Protein AF-0000000079812351 (afdb_homodimer)

Nearest PDB structures (foldseek):
  3btj-assembly1_A  TM=6.884E-01  e=7.813E-05  Staphylococcus aureus subsp. aureus Mu50
  4w97-assembly1_A  TM=6.833E-01  e=1.128E-04  Mycobacterium tuberculosis H37Rv
  5hbu-assembly1_D  TM=7.700E-01  e=8.917E-04  Escherichia coli K-12
  4gcl-assembly1_A  TM=7.536E-01  e=1.412E-03  Escherichia coli UTI89
  4gfk-assembly1_A  TM=7.129E-01  e=2.027E-02  Vibrio cholerae O1 biovar El Tor str. N16961

Structure (mmCIF, N/CA/C/O backbone):
data_AF-0000000079812351-model_v1
#
loop_
_entity.id
_entity.type
_entity.pdbx_description
1 polymer 'HTH-type transcriptional repressor ComR'
#
loop_
_atom_site.group_PDB
_atom_site.id
_atom_site.type_symbol
_atom_site.label_atom_id
_atom_site.label_alt_id
_atom_site.label_comp_id
_atom_site.label_asym_id
_atom_site.label_entity_id
_atom_site.label_seq_id
_atom_site.pdbx_PDB_ins_code
_atom_site.Cartn_x
_atom_site.Cartn_y
_atom_site.Cartn_z
_atom_site.occupancy
_atom_site.B_iso_or_equiv
_atom_site.auth_seq_id
_atom_site.auth_comp_id
_atom_site.auth_asym_id
_atom_site.auth_atom_id
_atom_site.pdbx_PDB_model_num
ATOM 1 N N . MET A 1 1 ? -35.906 30.641 17.516 1 42.19 1 MET A N 1
ATOM 2 C CA . MET A 1 1 ? -34.562 30.5 16.953 1 42.19 1 MET A CA 1
ATOM 3 C C . MET A 1 1 ? -34.531 29.359 15.945 1 42.19 1 MET A C 1
ATOM 5 O O . MET A 1 1 ? -35.094 28.281 16.188 1 42.19 1 MET A O 1
ATOM 9 N N . ALA A 1 2 ? -34.5 29.594 14.688 1 47.59 2 ALA A N 1
ATOM 10 C CA . ALA A 1 2 ? -34.531 28.547 13.664 1 47.59 2 ALA A CA 1
ATOM 11 C C . ALA A 1 2 ? -33.625 27.375 14.05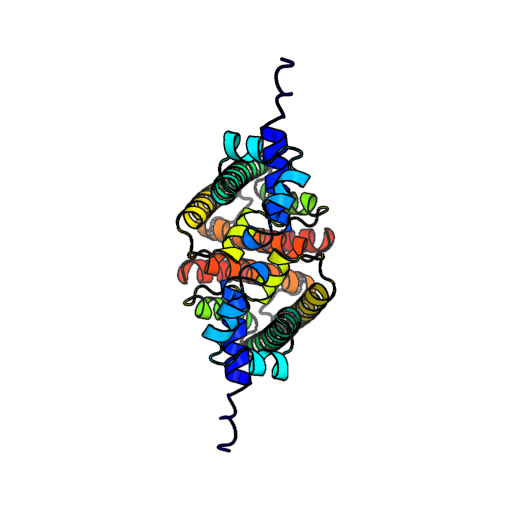5 1 47.59 2 ALA A C 1
ATOM 13 O O . ALA A 1 2 ? -32.5 27.562 14.508 1 47.59 2 ALA A O 1
ATOM 14 N N . ARG A 1 3 ? -34.031 26.266 14.453 1 48.47 3 ARG A N 1
ATOM 15 C CA . ARG A 1 3 ? -33.312 25.094 14.914 1 48.47 3 ARG A CA 1
ATOM 16 C C . ARG A 1 3 ? -32.188 24.75 13.961 1 48.47 3 ARG A C 1
ATOM 18 O O . ARG A 1 3 ? -32.375 24.641 12.75 1 48.47 3 ARG A O 1
ATOM 25 N N . PRO A 1 4 ? -30.891 25.203 14.188 1 53.88 4 PRO A N 1
ATOM 26 C CA . PRO A 1 4 ? -29.719 25.016 13.336 1 53.88 4 PRO A CA 1
ATOM 27 C C . PRO A 1 4 ? -29.781 23.734 12.516 1 53.88 4 PRO A C 1
ATOM 29 O O . PRO A 1 4 ? -30.375 22.75 12.953 1 53.88 4 PRO A O 1
ATOM 32 N N . LYS A 1 5 ? -30 23.844 11.219 1 54.84 5 LYS A N 1
ATOM 33 C CA . LYS A 1 5 ? -30.125 22.859 10.148 1 54.84 5 LYS A CA 1
ATOM 34 C C . LYS A 1 5 ? -29.234 21.656 10.406 1 54.84 5 LYS A C 1
ATOM 36 O O . LYS A 1 5 ? -28.031 21.781 10.547 1 54.84 5 LYS A O 1
ATOM 41 N N . ALA A 1 6 ? -29.75 20.484 10.922 1 75.06 6 ALA A N 1
ATOM 42 C CA . ALA A 1 6 ? -29.234 19.156 11.234 1 75.06 6 ALA A CA 1
ATOM 43 C C . ALA A 1 6 ? -28.547 18.531 10.023 1 75.06 6 ALA A C 1
ATOM 45 O O . ALA A 1 6 ? -29.125 18.453 8.945 1 75.06 6 ALA A O 1
ATOM 46 N N . PHE A 1 7 ? -27.203 18.781 9.828 1 91.12 7 PHE A N 1
ATOM 47 C CA . PHE A 1 7 ? -26.531 18.125 8.711 1 91.12 7 PHE A CA 1
ATOM 48 C C . PHE A 1 7 ? -26.656 16.609 8.836 1 91.12 7 PHE A C 1
ATOM 50 O O . PHE A 1 7 ? -27.047 16.094 9.883 1 91.12 7 PHE A O 1
ATOM 57 N N . ASP A 1 8 ? -26.516 15.984 7.715 1 95.69 8 ASP A N 1
ATOM 58 C CA . ASP A 1 8 ? -26.5 14.523 7.676 1 95.69 8 ASP A CA 1
ATOM 59 C C . ASP A 1 8 ? -25.172 13.977 8.18 1 95.69 8 ASP A C 1
ATOM 61 O O . ASP A 1 8 ? -24.156 14.055 7.48 1 95.69 8 ASP A O 1
ATOM 65 N N . ARG A 1 9 ? -25.203 13.422 9.328 1 96.44 9 ARG A N 1
ATOM 66 C CA . ARG A 1 9 ? -23.984 12.969 9.984 1 96.44 9 ARG A CA 1
ATOM 67 C C . ARG A 1 9 ? -23.25 11.945 9.125 1 96.44 9 ARG A C 1
ATOM 69 O O . ARG A 1 9 ? -22.016 11.977 9.031 1 96.44 9 ARG A O 1
ATOM 76 N N . ASP A 1 10 ? -24.016 11.047 8.523 1 96.44 10 ASP A N 1
ATOM 77 C CA . ASP A 1 10 ? -23.406 10 7.703 1 96.44 10 ASP A CA 1
ATOM 78 C C . ASP A 1 10 ? -22.766 10.594 6.453 1 96.44 10 ASP A C 1
ATOM 80 O O . ASP A 1 10 ? -21.672 10.172 6.055 1 96.44 10 ASP A O 1
ATOM 84 N N . ALA A 1 11 ? -23.375 11.516 5.852 1 97.19 11 ALA A N 1
ATOM 85 C CA . ALA A 1 11 ? -22.812 12.18 4.68 1 97.19 11 ALA A CA 1
ATOM 86 C C . ALA A 1 11 ? -21.531 12.938 5.047 1 97.19 11 ALA A C 1
ATOM 88 O O . ALA A 1 11 ? -20.562 12.938 4.285 1 97.19 11 ALA A O 1
ATOM 89 N N . ALA A 1 12 ? -21.594 13.57 6.188 1 97.88 12 ALA A N 1
ATOM 90 C CA . ALA A 1 12 ? -20.422 14.297 6.664 1 97.88 12 ALA A CA 1
ATOM 91 C C . ALA A 1 12 ? -19.266 13.344 6.93 1 97.88 12 ALA A C 1
ATOM 93 O O . ALA A 1 12 ? -18.125 13.625 6.543 1 97.88 12 ALA A O 1
ATOM 94 N N . LEU A 1 13 ? -19.562 12.234 7.562 1 98.19 13 LEU A N 1
ATOM 95 C CA . LEU A 1 13 ? -18.516 11.25 7.84 1 98.19 13 LEU A CA 1
ATOM 96 C C . LEU A 1 13 ? -17.938 10.688 6.543 1 98.19 13 LEU A C 1
ATOM 98 O O . LEU A 1 13 ? -16.734 10.484 6.434 1 98.19 13 LEU A O 1
ATOM 102 N N . ALA A 1 14 ? -18.844 10.477 5.562 1 97.12 14 ALA A N 1
ATOM 103 C CA . ALA A 1 14 ? -18.391 9.977 4.266 1 97.12 14 ALA A CA 1
ATOM 104 C C . ALA A 1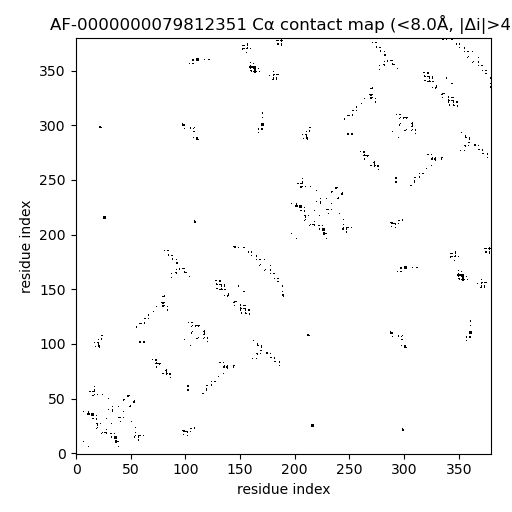 14 ? -17.469 10.977 3.58 1 97.12 14 ALA A C 1
ATOM 106 O O . ALA A 1 14 ? -16.453 10.594 2.986 1 97.12 14 ALA A O 1
ATOM 107 N N . ALA A 1 15 ? -17.75 12.18 3.709 1 97.62 15 ALA A N 1
ATOM 108 C CA . ALA A 1 15 ? -16.922 13.227 3.121 1 97.62 15 ALA A CA 1
ATOM 109 C C . ALA A 1 15 ? -15.562 13.305 3.812 1 97.62 15 ALA A C 1
ATOM 111 O O . ALA A 1 15 ? -14.531 13.453 3.152 1 97.62 15 ALA A O 1
ATOM 112 N N . ALA A 1 16 ? -15.609 13.203 5.129 1 98.44 16 ALA A N 1
ATOM 113 C CA . ALA A 1 16 ? -14.359 13.18 5.875 1 98.44 16 ALA A CA 1
ATOM 114 C C . ALA A 1 16 ? -13.508 11.977 5.477 1 98.44 16 ALA A C 1
ATOM 116 O O . ALA A 1 16 ? -12.289 12.102 5.289 1 98.44 16 ALA A O 1
ATOM 117 N N . THR A 1 17 ? -14.164 10.852 5.355 1 97.56 17 THR A N 1
ATOM 118 C CA . THR A 1 17 ? -13.477 9.617 4.984 1 97.56 17 THR A CA 1
ATOM 119 C C . THR A 1 17 ? -12.789 9.766 3.629 1 97.56 17 THR A C 1
ATOM 121 O O . THR A 1 17 ? -11.617 9.398 3.477 1 97.56 17 THR A O 1
ATOM 124 N N . LYS A 1 18 ? -13.469 10.336 2.701 1 95.81 18 LYS A N 1
ATOM 125 C CA . LYS A 1 18 ? -12.898 10.562 1.377 1 95.81 18 LYS A CA 1
ATOM 126 C C . LYS A 1 18 ? -11.711 11.523 1.445 1 95.81 18 LYS A C 1
ATOM 128 O O . LYS A 1 18 ? -10.711 11.32 0.757 1 95.81 18 LYS A O 1
ATOM 133 N N . THR A 1 19 ? -11.805 12.516 2.264 1 97.12 19 THR A N 1
ATOM 134 C CA . THR A 1 19 ? -10.734 13.484 2.428 1 97.12 19 THR A CA 1
ATOM 135 C C . THR A 1 19 ? -9.492 12.828 3.02 1 97.12 19 THR A C 1
ATOM 137 O O . THR A 1 19 ? -8.383 12.984 2.498 1 97.12 19 THR A O 1
ATOM 140 N N . PHE A 1 20 ? -9.68 12 4.066 1 97.81 20 PHE A N 1
ATOM 141 C CA . PHE A 1 20 ? -8.57 11.266 4.664 1 97.81 20 PHE A CA 1
ATOM 142 C C . PHE A 1 20 ? -7.988 10.266 3.678 1 97.81 20 PHE A C 1
ATOM 144 O O . PHE A 1 20 ? -6.773 10.062 3.639 1 97.81 20 PHE A O 1
ATOM 151 N N . ALA A 1 21 ? -8.852 9.672 2.887 1 96.06 21 ALA A N 1
ATOM 152 C CA . ALA A 1 21 ? -8.398 8.68 1.918 1 96.06 21 ALA A CA 1
ATOM 153 C C . ALA A 1 21 ? -7.578 9.328 0.809 1 96.06 21 ALA A C 1
ATOM 155 O O . ALA A 1 21 ? -6.676 8.703 0.248 1 96.06 21 ALA A O 1
ATOM 156 N N . THR A 1 22 ? -7.844 10.57 0.556 1 95 22 THR A N 1
ATOM 157 C CA . THR A 1 22 ? -7.176 11.281 -0.529 1 95 22 THR A CA 1
ATOM 158 C C . THR A 1 22 ? -5.848 11.867 -0.059 1 95 22 THR A C 1
ATOM 160 O O . THR A 1 22 ? -4.832 11.75 -0.752 1 95 22 THR A O 1
ATOM 163 N N . TYR A 1 23 ? -5.836 12.367 1.232 1 96.5 23 TYR A N 1
ATOM 164 C CA . TYR A 1 23 ? -4.699 13.211 1.603 1 96.5 23 TYR A CA 1
ATOM 165 C C . TYR A 1 23 ? -3.947 12.617 2.787 1 96.5 23 TYR A C 1
ATOM 167 O O . TYR A 1 23 ? -2.846 13.062 3.117 1 96.5 23 TYR A O 1
ATOM 175 N N . GLY A 1 24 ? -4.531 11.594 3.398 1 97.38 24 GLY A N 1
ATOM 176 C CA . GLY A 1 24 ? -3.957 11.078 4.633 1 97.38 24 GLY A CA 1
ATOM 177 C C . GLY A 1 24 ? -4.293 11.922 5.844 1 97.38 24 GLY A C 1
ATOM 178 O O . GLY A 1 24 ? -4.945 12.961 5.723 1 97.38 24 GLY A O 1
ATOM 179 N N . TYR A 1 25 ? -3.918 11.438 7.012 1 98.44 25 TYR A N 1
ATOM 180 C CA . TYR A 1 25 ? -4.164 12.141 8.266 1 98.44 25 TYR A CA 1
ATOM 181 C C . TYR A 1 25 ? -3.385 13.445 8.328 1 98.44 25 TYR A C 1
ATOM 183 O O . TYR A 1 25 ? -3.959 14.508 8.57 1 98.44 25 TYR A O 1
ATOM 191 N N . GLU A 1 26 ? -2.109 13.336 8.062 1 97.44 26 GLU A N 1
ATOM 192 C CA . GLU A 1 26 ? -1.241 14.5 8.195 1 97.44 26 GLU A CA 1
ATOM 193 C C . GLU A 1 26 ? -1.511 15.523 7.094 1 97.44 26 GLU A C 1
ATOM 195 O O . GLU A 1 26 ? -1.378 16.734 7.309 1 97.44 26 GLU A O 1
ATOM 200 N N . GLY A 1 27 ? -1.993 15.062 5.926 1 97.31 27 GLY A N 1
ATOM 201 C CA . GLY A 1 27 ? -2.27 15.945 4.805 1 97.31 27 GLY A CA 1
ATOM 202 C C . GLY A 1 27 ? -3.639 16.594 4.879 1 97.31 27 GLY A C 1
ATOM 203 O O . GLY A 1 27 ? -3.996 17.406 4.023 1 97.31 27 GLY A O 1
ATOM 204 N N . THR A 1 28 ? -4.348 16.266 5.883 1 98.31 28 THR A N 1
ATOM 205 C CA . THR A 1 28 ? -5.695 16.797 6.062 1 98.31 28 THR A CA 1
ATOM 206 C C . THR A 1 28 ? -5.73 17.812 7.195 1 98.31 28 THR A C 1
ATOM 208 O O . THR A 1 28 ? -5.34 17.5 8.328 1 98.31 28 THR A O 1
ATOM 211 N N . SER A 1 29 ? -6.168 19 6.883 1 97.69 29 SER A N 1
ATOM 212 C CA . SER A 1 29 ? -6.352 20.016 7.91 1 97.69 29 SER A CA 1
ATOM 213 C C . SER A 1 29 ? -7.809 20.094 8.359 1 97.69 29 SER A C 1
ATOM 215 O O . SER A 1 29 ? -8.703 19.625 7.656 1 97.69 29 SER A O 1
ATOM 217 N N . THR A 1 30 ? -7.961 20.703 9.453 1 97.5 30 THR A N 1
ATOM 218 C CA . THR A 1 30 ? -9.32 20.938 9.93 1 97.5 30 THR A CA 1
ATOM 219 C C . THR A 1 30 ? -10.086 21.828 8.953 1 97.5 30 THR A C 1
ATOM 221 O O . THR A 1 30 ? -11.281 21.625 8.727 1 97.5 30 THR A O 1
ATOM 224 N N . ALA A 1 31 ? -9.406 22.797 8.398 1 97.62 31 ALA A N 1
ATOM 225 C CA . ALA A 1 31 ? -10.039 23.688 7.414 1 97.62 31 ALA A CA 1
ATOM 226 C C . ALA A 1 31 ? -10.531 22.891 6.203 1 97.62 31 ALA A C 1
ATOM 228 O O . ALA A 1 31 ? -11.641 23.109 5.715 1 97.62 31 ALA A O 1
ATOM 229 N N . LEU A 1 32 ? -9.75 21.969 5.73 1 97.81 32 LEU A N 1
ATOM 230 C CA . LEU A 1 32 ? -10.117 21.125 4.598 1 97.81 32 LEU A CA 1
ATOM 231 C C . LEU A 1 32 ? -11.297 20.234 4.953 1 97.81 32 LEU A C 1
ATOM 233 O O . LEU A 1 32 ? -12.188 20.016 4.125 1 97.81 32 LEU A O 1
ATOM 237 N N . LEU A 1 33 ? -11.305 19.703 6.168 1 98.31 33 LEU A N 1
ATOM 238 C CA . LEU A 1 33 ? -12.398 18.859 6.621 1 98.31 33 LEU A CA 1
ATOM 239 C C . LEU A 1 33 ? -13.711 19.625 6.668 1 98.31 33 LEU A C 1
ATOM 241 O O . LEU A 1 33 ? -14.734 19.156 6.16 1 98.31 33 LEU A O 1
ATOM 245 N N . VAL A 1 34 ? -13.625 20.781 7.246 1 97.62 34 VAL A N 1
ATOM 246 C CA . VAL A 1 34 ? -14.82 21.625 7.359 1 97.62 34 VAL A CA 1
ATOM 247 C C . VAL A 1 34 ? -15.383 21.906 5.973 1 97.62 34 VAL A C 1
ATOM 249 O O . VAL A 1 34 ? -16.594 21.781 5.75 1 97.62 34 VAL A O 1
ATOM 252 N N . LYS A 1 35 ? -14.586 22.219 5.039 1 98.06 35 LYS A N 1
ATOM 253 C CA . LYS A 1 35 ? -14.984 22.516 3.668 1 98.06 35 LYS A CA 1
ATOM 254 C C . LYS A 1 35 ? -15.586 21.297 2.994 1 98.06 35 LYS A C 1
ATOM 256 O O . LYS A 1 35 ? -16.656 21.359 2.391 1 98.06 35 LYS A O 1
ATOM 261 N N . SER A 1 36 ? -14.977 20.156 3.143 1 97.25 36 SER A N 1
ATOM 262 C CA . SER A 1 36 ? -15.398 18.938 2.457 1 97.25 36 SER A CA 1
ATOM 263 C C . SER A 1 36 ? -16.688 18.391 3.066 1 97.25 36 SER A C 1
ATOM 265 O O . SER A 1 36 ? -17.531 17.844 2.354 1 97.25 36 SER A O 1
ATOM 267 N N . MET A 1 37 ? -16.766 18.531 4.32 1 97.69 37 MET A N 1
ATOM 268 C CA . MET A 1 37 ? -17.906 17.984 5.039 1 97.69 37 MET A CA 1
ATOM 269 C C . MET A 1 37 ? -19.125 18.891 4.91 1 97.69 37 MET A C 1
ATOM 271 O O . MET A 1 37 ? -20.266 18.453 5.129 1 97.69 37 MET A O 1
ATOM 275 N N . GLY A 1 38 ? -18.828 20.125 4.734 1 97.31 38 GLY A N 1
ATOM 276 C CA . GLY A 1 38 ? -19.922 21.094 4.582 1 97.31 38 GLY A CA 1
ATOM 277 C C . GLY A 1 38 ? -20.562 21.484 5.898 1 97.31 38 GLY A C 1
ATOM 278 O O . GLY A 1 38 ? -21.766 21.719 5.957 1 97.31 38 GLY A O 1
ATOM 279 N N . ILE A 1 39 ? -19.75 21.484 6.926 1 96.25 39 ILE A N 1
ATOM 280 C CA . ILE A 1 39 ? -20.25 21.859 8.242 1 96.25 39 ILE A CA 1
ATOM 281 C C . ILE A 1 39 ? -19.312 22.875 8.883 1 96.25 39 ILE A C 1
ATOM 283 O O . ILE A 1 39 ? -18.172 23.016 8.461 1 96.25 39 ILE A O 1
ATOM 287 N N . GLY A 1 40 ? -19.812 23.531 9.891 1 94.94 40 GLY A N 1
ATOM 288 C CA . GLY A 1 40 ? -18.969 24.484 10.594 1 94.94 40 GLY A CA 1
ATOM 289 C C . GLY A 1 40 ? -18.016 23.828 11.578 1 94.94 40 GLY A C 1
ATOM 290 O O . GLY A 1 40 ? -18.203 22.672 11.945 1 94.94 40 GLY A O 1
ATOM 291 N N . ARG A 1 41 ? -17.047 24.531 11.961 1 95.5 41 ARG A N 1
ATOM 292 C CA . ARG A 1 41 ? -16.016 24.062 12.891 1 95.5 41 ARG A CA 1
ATOM 293 C C . ARG A 1 41 ? -16.641 23.625 14.211 1 95.5 41 ARG A C 1
ATOM 295 O O . ARG A 1 41 ? -16.266 22.594 14.773 1 95.5 41 ARG A O 1
ATOM 302 N N . GLN A 1 42 ? -17.547 24.391 14.703 1 95 42 GLN A N 1
ATOM 303 C CA . GLN A 1 42 ? -18.188 24.062 15.977 1 95 42 GLN A CA 1
ATOM 304 C C . GLN A 1 42 ? -18.984 22.766 15.875 1 95 42 GLN A C 1
ATOM 306 O O . GLN A 1 42 ? -18.938 21.938 16.781 1 95 42 GLN A O 1
ATOM 311 N N . SER A 1 43 ? -19.672 22.609 14.844 1 95.69 43 SER A N 1
ATOM 312 C CA . SER A 1 43 ? -20.422 21.375 14.609 1 95.69 43 SER A CA 1
ATOM 313 C C . SER A 1 43 ? -19.516 20.172 14.523 1 95.69 43 SER A C 1
ATOM 315 O O . SER A 1 43 ? -19.844 19.094 15.023 1 95.69 43 SER A O 1
ATOM 317 N N . LEU A 1 44 ? -18.359 20.328 13.844 1 97.12 44 LEU A N 1
ATOM 318 C CA . LEU A 1 44 ? -17.375 19.266 13.75 1 97.12 44 LEU A CA 1
ATOM 319 C C . LEU A 1 44 ? -16.922 18.828 15.141 1 97.12 44 LEU A C 1
ATOM 321 O O . LEU A 1 44 ? -16.953 17.625 15.453 1 97.12 44 LEU A O 1
ATOM 325 N N . TYR A 1 45 ? -16.609 19.766 15.961 1 96.5 45 TYR A N 1
ATOM 326 C CA . TYR A 1 45 ? -16.109 19.469 17.297 1 96.5 45 TYR A CA 1
ATOM 327 C C . TYR A 1 45 ? -17.188 18.844 18.172 1 96.5 45 TYR A C 1
ATOM 329 O O . TYR A 1 45 ? -16.938 17.875 18.875 1 96.5 45 TYR A O 1
ATOM 337 N N . ASP A 1 46 ? -18.359 19.359 18.031 1 96.44 46 ASP A N 1
ATOM 338 C CA . ASP A 1 46 ? -19.469 18.891 18.859 1 96.44 46 ASP A CA 1
ATOM 339 C C . ASP A 1 46 ? -19.859 17.469 18.5 1 96.44 46 ASP A C 1
ATOM 341 O O . ASP A 1 46 ? -20.234 16.672 19.359 1 96.44 46 ASP A O 1
ATOM 345 N N . THR A 1 47 ? -19.75 17.203 17.281 1 97.06 47 THR A N 1
ATOM 346 C CA . THR A 1 47 ? -20.297 15.953 16.781 1 97.06 47 THR A CA 1
ATOM 347 C C . THR A 1 47 ? -19.219 14.875 16.719 1 97.06 47 THR A C 1
ATOM 349 O O . THR A 1 47 ? -19.469 13.711 17.047 1 97.06 47 THR A O 1
ATOM 352 N N . PHE A 1 48 ? -17.984 15.234 16.312 1 98 48 PHE A N 1
ATOM 353 C CA . PHE A 1 48 ? -16.984 14.219 16 1 98 48 PHE A CA 1
ATOM 354 C C . PHE A 1 48 ? -15.758 14.375 16.906 1 98 48 PHE A C 1
ATOM 356 O O . PHE A 1 48 ? -14.906 13.484 16.969 1 98 48 PHE A O 1
ATOM 363 N N . GLY A 1 49 ? -15.68 15.453 17.594 1 97.62 49 GLY A N 1
ATOM 364 C CA . GLY A 1 49 ? -14.477 15.742 18.359 1 97.62 49 GLY A CA 1
ATOM 365 C C . GLY A 1 49 ? -13.383 16.375 17.516 1 97.62 49 GLY A C 1
ATOM 366 O O . GLY A 1 49 ? -13.672 17.156 16.594 1 97.62 49 GLY A O 1
ATOM 367 N N . ASP A 1 50 ? -12.141 16.125 17.859 1 97.56 50 ASP A N 1
ATOM 368 C CA . ASP A 1 50 ? -11.023 16.719 17.125 1 97.56 50 ASP A CA 1
ATOM 369 C C . ASP A 1 50 ? -10.664 15.867 15.906 1 97.56 50 ASP A C 1
ATOM 371 O O . ASP A 1 50 ? -11.328 14.875 15.617 1 97.56 50 ASP A O 1
ATOM 375 N N . LYS A 1 51 ? -9.742 16.281 15.203 1 98 51 LYS A N 1
ATOM 376 C CA . LYS A 1 51 ? -9.312 15.617 13.977 1 98 51 LYS A CA 1
ATOM 377 C C . LYS A 1 51 ? -8.977 14.156 14.234 1 98 51 LYS A C 1
ATOM 379 O O . LYS A 1 51 ? -9.352 13.273 13.461 1 98 51 LYS A O 1
ATOM 384 N N . ARG A 1 52 ? -8.266 13.898 15.312 1 98.06 52 ARG A N 1
ATOM 385 C CA . ARG A 1 52 ? -7.867 12.539 15.648 1 98.06 52 ARG A CA 1
ATOM 386 C C . ARG A 1 52 ? -9.086 11.656 15.906 1 98.06 52 ARG A C 1
ATOM 388 O O . ARG A 1 52 ? -9.172 10.539 15.383 1 98.06 52 ARG A O 1
ATOM 395 N N . ALA A 1 53 ? -9.945 12.117 16.672 1 98.44 53 ALA A N 1
ATOM 396 C CA . ALA A 1 53 ? -11.164 11.367 16.953 1 98.44 53 ALA A CA 1
ATOM 397 C C . ALA A 1 53 ? -11.953 11.094 15.68 1 98.44 53 ALA A C 1
ATOM 399 O O . ALA A 1 53 ? -12.445 9.984 15.477 1 98.44 53 ALA A O 1
ATOM 400 N N . LEU A 1 54 ? -12.117 12.133 14.859 1 98.69 54 LEU A N 1
ATOM 401 C CA . LEU A 1 54 ? -12.805 11.984 13.586 1 98.69 54 LEU A CA 1
ATOM 402 C C . LEU A 1 54 ? -12.102 10.969 12.695 1 98.69 54 LEU A C 1
ATOM 404 O O . LEU A 1 54 ? -12.75 10.148 12.047 1 98.69 54 LEU A O 1
ATOM 408 N N . TYR A 1 55 ? -10.812 10.977 12.656 1 98.81 55 TYR A N 1
ATOM 409 C CA . TYR A 1 55 ? -10.055 10.031 11.844 1 98.81 55 TYR A CA 1
ATOM 410 C C . TYR A 1 55 ? -10.297 8.602 12.289 1 98.81 55 TYR A C 1
ATOM 412 O O . TYR A 1 55 ? -10.547 7.719 11.461 1 98.81 55 TYR A O 1
ATOM 420 N N . LEU A 1 56 ? -10.195 8.391 13.57 1 98.81 56 LEU A N 1
ATOM 421 C CA . LEU A 1 56 ? -10.398 7.051 14.102 1 98.81 56 LEU A CA 1
ATOM 422 C C . LEU A 1 56 ? -11.797 6.547 13.781 1 98.81 56 LEU A C 1
ATOM 424 O O . LEU A 1 56 ? -11.977 5.387 13.398 1 98.81 56 LEU A O 1
ATOM 428 N N . GLU A 1 57 ? -12.727 7.391 13.898 1 98.69 57 GLU A N 1
ATOM 429 C CA . GLU A 1 57 ? -14.094 7 13.562 1 98.69 57 GLU A CA 1
ATOM 430 C C . GLU A 1 57 ? -14.234 6.699 12.078 1 98.69 57 GLU A C 1
ATOM 432 O O . GLU A 1 57 ? -14.859 5.703 11.695 1 98.69 57 GLU A O 1
ATOM 437 N N . ALA A 1 58 ? -13.711 7.559 11.234 1 98.69 58 ALA A N 1
ATOM 438 C CA . ALA A 1 58 ? -13.742 7.359 9.789 1 98.69 58 ALA A CA 1
ATOM 439 C C . ALA A 1 58 ? -13.078 6.043 9.398 1 98.69 58 ALA A C 1
ATOM 441 O O . ALA A 1 58 ? -13.617 5.281 8.594 1 98.69 58 ALA A O 1
ATOM 442 N N . LEU A 1 59 ? -11.961 5.762 10 1 98.69 59 LEU A N 1
ATOM 443 C CA . LEU A 1 59 ? -11.211 4.543 9.703 1 98.69 59 LEU A CA 1
ATOM 444 C C . LEU A 1 59 ? -11.992 3.309 10.141 1 98.69 59 LEU A C 1
ATOM 446 O O . LEU A 1 59 ? -12.109 2.344 9.383 1 98.69 59 LEU A O 1
ATOM 450 N N . GLN A 1 60 ? -12.492 3.369 11.328 1 98.44 60 GLN A N 1
ATOM 451 C CA . GLN A 1 60 ? -13.273 2.244 11.836 1 98.44 60 GLN A CA 1
ATOM 452 C C . GLN A 1 60 ? -14.484 1.976 10.953 1 98.44 60 GLN A C 1
ATOM 454 O O . GLN A 1 60 ? -14.766 0.826 10.602 1 98.44 60 GLN A O 1
ATOM 459 N N . HIS A 1 61 ? -15.148 3.018 10.656 1 97.75 61 HIS A N 1
ATOM 460 C CA . HIS A 1 61 ? -16.328 2.893 9.812 1 97.75 61 HIS A CA 1
ATOM 461 C C . HIS A 1 61 ? -15.969 2.387 8.422 1 97.75 61 HIS A C 1
ATOM 463 O O . HIS A 1 61 ? -16.641 1.512 7.875 1 97.75 61 HIS A O 1
ATOM 469 N N . TYR A 1 62 ? -14.969 2.928 7.855 1 96.69 62 TYR A N 1
ATOM 470 C CA . TYR A 1 62 ? -14.5 2.512 6.539 1 96.69 62 TYR A CA 1
ATOM 471 C C . TYR A 1 62 ? -14.18 1.021 6.52 1 96.69 62 TYR A C 1
ATOM 473 O O . TYR A 1 62 ? -14.633 0.296 5.629 1 96.69 62 TYR A O 1
ATOM 481 N N . CYS A 1 63 ? -13.414 0.57 7.473 1 97.12 63 CYS A N 1
ATOM 482 C CA . CYS A 1 63 ? -12.992 -0.824 7.531 1 97.12 63 CYS A CA 1
ATOM 483 C C . CYS A 1 63 ? -14.18 -1.75 7.73 1 97.12 63 CYS A C 1
ATOM 485 O O . CYS A 1 63 ? -14.281 -2.789 7.078 1 97.12 63 CYS A O 1
ATOM 487 N N . PHE A 1 64 ? -15.062 -1.336 8.578 1 96.19 64 PHE A N 1
ATOM 488 C CA . PHE A 1 64 ? -16.25 -2.137 8.828 1 96.19 64 PHE A CA 1
ATOM 489 C C . PHE A 1 64 ? -17.094 -2.279 7.566 1 96.19 64 PHE A C 1
ATOM 491 O O . PHE A 1 64 ? -17.469 -3.389 7.191 1 96.19 64 PHE A O 1
ATOM 498 N N . GLU A 1 65 ? -17.312 -1.197 6.895 1 94.88 65 GLU A N 1
ATOM 499 C CA . GLU A 1 65 ? -18.125 -1.215 5.68 1 94.88 65 GLU A CA 1
ATOM 500 C C . GLU A 1 65 ? -17.438 -1.991 4.562 1 94.88 65 GLU A C 1
ATOM 502 O O . GLU A 1 65 ? -18.078 -2.727 3.818 1 94.88 65 GLU A O 1
ATOM 507 N N . SER A 1 66 ? -16.172 -1.826 4.449 1 93.75 66 SER A N 1
ATOM 508 C CA . SER A 1 66 ? -15.414 -2.504 3.408 1 93.75 66 SER A CA 1
ATOM 509 C C . SER A 1 66 ? -15.445 -4.016 3.592 1 93.75 66 SER A C 1
ATOM 511 O O . SER A 1 66 ? -15.688 -4.758 2.635 1 93.75 66 SER A O 1
ATOM 513 N N . VAL A 1 67 ? -15.242 -4.453 4.836 1 95.56 67 VAL A N 1
ATOM 514 C CA . VAL A 1 67 ? -15.281 -5.879 5.133 1 95.56 67 VAL A CA 1
ATOM 515 C C . VAL A 1 67 ? -16.672 -6.43 4.824 1 95.56 67 VAL A C 1
ATOM 517 O O . VAL A 1 67 ? -16.797 -7.496 4.219 1 95.56 67 VAL A O 1
ATOM 520 N N . GLY A 1 68 ? -17.672 -5.688 5.207 1 95.38 68 GLY A N 1
ATOM 521 C CA . GLY A 1 68 ? -19.031 -6.105 4.922 1 95.38 68 GLY A CA 1
ATOM 522 C C . GLY A 1 68 ? -19.328 -6.23 3.436 1 95.38 68 GLY A C 1
ATOM 523 O O . GLY A 1 68 ? -19.953 -7.191 3 1 95.38 68 GLY A O 1
ATOM 524 N N . GLN A 1 69 ? -18.875 -5.297 2.658 1 93.25 69 GLN A N 1
ATOM 525 C CA . GLN A 1 69 ? -19.078 -5.305 1.215 1 93.25 69 GLN A CA 1
ATOM 526 C C . GLN A 1 69 ? -18.359 -6.484 0.561 1 93.25 69 GLN A C 1
ATOM 528 O O . GLN A 1 69 ? -18.922 -7.145 -0.32 1 93.25 69 GLN A O 1
ATOM 533 N N . ILE A 1 70 ? -17.156 -6.746 0.957 1 94.62 70 ILE A N 1
ATOM 534 C CA . ILE A 1 70 ? -16.391 -7.859 0.417 1 94.62 70 ILE A CA 1
ATOM 535 C C . ILE A 1 70 ? -17.062 -9.18 0.778 1 94.62 70 ILE A C 1
ATOM 537 O O . ILE A 1 70 ? -17.188 -10.07 -0.068 1 94.62 70 ILE A O 1
ATOM 541 N N . ALA A 1 71 ? -17.516 -9.25 2.035 1 95.56 71 ALA A N 1
ATOM 542 C CA . ALA A 1 71 ? -18.234 -10.445 2.469 1 95.56 71 ALA A CA 1
ATOM 543 C C . ALA A 1 71 ? -19.469 -10.688 1.604 1 95.56 71 ALA A C 1
ATOM 545 O O . ALA A 1 71 ? -19.719 -11.82 1.175 1 95.56 71 ALA A O 1
ATOM 546 N N . ALA A 1 72 ? -20.156 -9.641 1.33 1 95.12 72 ALA A N 1
ATOM 547 C CA . ALA A 1 72 ? -21.359 -9.758 0.509 1 95.12 72 ALA A CA 1
ATOM 548 C C . ALA A 1 72 ? -21.016 -10.211 -0.906 1 95.12 72 ALA A C 1
ATOM 550 O O . ALA A 1 72 ? -21.703 -11.055 -1.477 1 95.12 72 ALA A O 1
ATOM 551 N N . THR A 1 73 ? -19.969 -9.672 -1.482 1 94.06 73 THR A N 1
ATOM 552 C CA . THR A 1 73 ? -19.516 -10.047 -2.816 1 94.06 73 THR A CA 1
ATOM 553 C C . THR A 1 73 ? -19.141 -11.523 -2.865 1 94.06 73 THR A C 1
ATOM 555 O O . THR A 1 73 ? -19.484 -12.227 -3.814 1 94.06 73 THR A O 1
ATOM 558 N N . LEU A 1 74 ? -18.484 -12.008 -1.834 1 95.06 74 LEU A N 1
ATOM 559 C CA . LEU A 1 74 ? -18 -13.383 -1.772 1 95.06 74 LEU A CA 1
ATOM 560 C C . LEU A 1 74 ? -19.156 -14.359 -1.619 1 95.06 74 LEU A C 1
ATOM 562 O O . LEU A 1 74 ? -19.094 -15.492 -2.105 1 95.06 74 LEU A O 1
ATOM 566 N N . GLN A 1 75 ? -20.234 -13.906 -1.046 1 92.81 75 GLN A N 1
ATOM 567 C CA . GLN A 1 75 ? -21.391 -14.758 -0.81 1 92.81 75 GLN A CA 1
ATOM 568 C C . GLN A 1 75 ? -22.312 -14.781 -2.023 1 92.81 75 GLN A C 1
ATOM 570 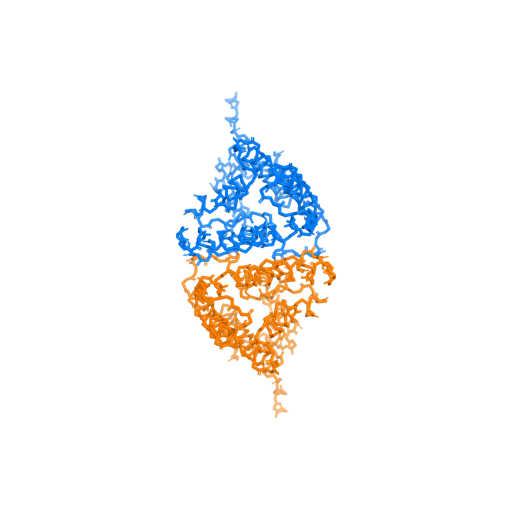O O . GLN A 1 75 ? -23.094 -15.719 -2.197 1 92.81 75 GLN A O 1
ATOM 575 N N . ALA A 1 76 ? -22.25 -13.82 -2.809 1 88.31 76 ALA A N 1
ATOM 576 C CA . ALA A 1 76 ? -23.188 -13.633 -3.9 1 88.31 76 ALA A CA 1
ATOM 577 C C . ALA A 1 76 ? -22.844 -14.516 -5.094 1 88.31 76 ALA A C 1
ATOM 579 O O . ALA A 1 76 ? -23.719 -14.875 -5.887 1 88.31 76 ALA A O 1
ATOM 580 N N . ALA A 1 77 ? -21.625 -14.883 -5.234 1 81.12 77 ALA A N 1
ATOM 581 C CA . ALA A 1 77 ? -21.219 -15.578 -6.449 1 81.12 77 ALA A CA 1
ATOM 582 C C . ALA A 1 77 ? -21.422 -17.078 -6.312 1 81.12 77 ALA A C 1
ATOM 584 O O . ALA A 1 77 ? -21.375 -17.625 -5.207 1 81.12 77 ALA A O 1
ATOM 585 N N . ALA A 1 78 ? -21.719 -17.656 -7.418 1 79.56 78 ALA A N 1
ATOM 586 C CA . ALA A 1 78 ? -22 -19.078 -7.434 1 79.56 78 ALA A CA 1
ATOM 587 C C . ALA A 1 78 ? -20.734 -19.906 -7.227 1 79.56 78 ALA A C 1
ATOM 589 O O . ALA A 1 78 ? -20.766 -20.969 -6.621 1 79.56 78 ALA A O 1
ATOM 590 N N . SER A 1 79 ? -19.688 -19.391 -7.723 1 93.94 79 SER A N 1
ATOM 591 C CA . SER A 1 79 ? -18.406 -20.094 -7.605 1 93.94 79 SER A CA 1
ATOM 592 C C . SER A 1 79 ? -17.438 -19.328 -6.715 1 93.94 79 SER A C 1
ATOM 594 O O . SER A 1 79 ? -17.312 -18.109 -6.832 1 93.94 79 SER A O 1
ATOM 596 N N . PRO A 1 80 ? -16.797 -20.109 -5.754 1 95.5 80 PRO A N 1
ATOM 597 C CA . PRO A 1 80 ? -15.852 -19.469 -4.844 1 95.5 80 PRO A CA 1
ATOM 598 C C . PRO A 1 80 ? -14.727 -18.734 -5.582 1 95.5 80 PRO A C 1
ATOM 600 O O . PRO A 1 80 ? -14.359 -17.609 -5.211 1 95.5 80 PRO A O 1
ATOM 603 N N . VAL A 1 81 ? -14.273 -19.297 -6.664 1 94.94 81 VAL A N 1
ATOM 604 C CA . VAL A 1 81 ? -13.172 -18.688 -7.402 1 94.94 81 VAL A CA 1
ATOM 605 C C . VAL A 1 81 ? -13.664 -17.422 -8.109 1 94.94 81 VAL A C 1
ATOM 607 O O . VAL A 1 81 ? -12.984 -16.391 -8.109 1 94.94 81 VAL A O 1
ATOM 610 N N . ALA A 1 82 ? -14.852 -17.438 -8.641 1 94.38 82 ALA A N 1
ATOM 611 C CA . ALA A 1 82 ? -15.445 -16.25 -9.266 1 94.38 82 ALA A CA 1
ATOM 612 C C . ALA A 1 82 ? -15.703 -15.156 -8.242 1 94.38 82 ALA A C 1
ATOM 614 O O . ALA A 1 82 ? -15.539 -13.969 -8.531 1 94.38 82 ALA A O 1
ATOM 615 N N . ALA A 1 83 ? -16.125 -15.602 -7.094 1 95.5 83 ALA A N 1
ATOM 616 C CA . ALA A 1 83 ? -16.359 -14.656 -6.004 1 95.5 83 ALA A CA 1
ATOM 617 C C . ALA A 1 83 ? -15.078 -13.938 -5.605 1 95.5 83 ALA A C 1
ATOM 619 O O . ALA A 1 83 ? -15.07 -12.727 -5.402 1 95.5 83 ALA A O 1
ATOM 620 N N . LEU A 1 84 ? -13.992 -14.688 -5.516 1 96.12 84 LEU A N 1
ATOM 621 C CA . LEU A 1 84 ? -12.703 -14.102 -5.172 1 96.12 84 LEU A CA 1
ATOM 622 C C . LEU A 1 84 ? -12.258 -13.102 -6.234 1 96.12 84 LEU A C 1
ATOM 624 O O . LEU A 1 84 ? -11.758 -12.023 -5.91 1 96.12 84 LEU A O 1
ATOM 628 N N . GLU A 1 85 ? -12.492 -13.445 -7.445 1 93.94 85 GLU A N 1
ATOM 629 C CA . GLU A 1 85 ? -12.141 -12.539 -8.531 1 93.94 85 GLU A CA 1
ATOM 630 C C . GLU A 1 85 ? -12.93 -11.234 -8.438 1 93.94 85 GLU A C 1
ATOM 632 O O . GLU A 1 85 ? -12.367 -10.148 -8.57 1 93.94 85 GLU A O 1
ATOM 637 N N . ALA A 1 86 ? -14.203 -11.375 -8.195 1 93.38 86 ALA A N 1
ATOM 638 C CA . ALA A 1 86 ? -15.07 -10.203 -8.094 1 93.38 86 ALA A CA 1
ATOM 639 C C . ALA A 1 86 ? -14.648 -9.312 -6.922 1 93.38 86 ALA A C 1
ATOM 641 O O . ALA A 1 86 ? -14.648 -8.086 -7.035 1 93.38 86 ALA A O 1
ATOM 642 N N . ALA A 1 87 ? -14.305 -9.945 -5.859 1 93.88 87 ALA A N 1
ATOM 643 C CA . ALA A 1 87 ? -13.875 -9.195 -4.684 1 93.88 87 ALA A CA 1
ATOM 644 C C . ALA A 1 87 ? -12.586 -8.43 -4.961 1 93.88 87 ALA A C 1
ATOM 646 O O . ALA A 1 87 ? -12.477 -7.246 -4.621 1 93.88 87 ALA A O 1
ATOM 647 N N . LEU A 1 88 ? -11.641 -9.062 -5.625 1 92.94 88 LEU A N 1
ATOM 648 C CA . LEU A 1 88 ? -10.359 -8.445 -5.938 1 92.94 88 LEU A CA 1
ATOM 649 C C . LEU A 1 88 ? -10.547 -7.262 -6.883 1 92.94 88 LEU A C 1
ATOM 651 O O . LEU A 1 88 ? -9.836 -6.258 -6.777 1 92.94 88 LEU A O 1
ATOM 655 N N . LEU A 1 89 ? -11.539 -7.289 -7.699 1 90.38 89 LEU A N 1
ATOM 656 C CA . LEU A 1 89 ? -11.719 -6.266 -8.727 1 90.38 89 LEU A CA 1
ATOM 657 C C . LEU A 1 89 ? -12.703 -5.199 -8.266 1 90.38 89 LEU A C 1
ATOM 659 O O . LEU A 1 89 ? -12.797 -4.133 -8.875 1 90.38 89 LEU A O 1
ATOM 663 N N . GLY A 1 90 ? -13.469 -5.551 -7.223 1 83.56 90 GLY A N 1
ATOM 664 C CA . GLY A 1 90 ? -14.445 -4.598 -6.719 1 83.56 90 GLY A CA 1
ATOM 665 C C . GLY A 1 90 ? -13.836 -3.258 -6.348 1 83.56 90 GLY A C 1
ATOM 666 O O . GLY A 1 90 ? -14.406 -2.207 -6.648 1 83.56 90 GLY A O 1
ATOM 667 N N . PHE A 1 91 ? -12.75 -3.307 -5.656 1 73.06 91 PHE A N 1
ATOM 668 C CA . PHE A 1 91 ? -12.109 -2.047 -5.297 1 73.06 91 PHE A CA 1
ATOM 669 C C . PHE A 1 91 ? -11.586 -1.33 -6.539 1 73.06 91 PHE A C 1
ATOM 671 O O . PHE A 1 91 ? -11.633 -0.101 -6.617 1 73.06 91 PHE A O 1
ATOM 678 N N . ALA A 1 92 ? -11.133 -2.141 -7.414 1 69 92 ALA A N 1
ATOM 679 C CA . ALA A 1 92 ? -10.57 -1.55 -8.625 1 69 92 ALA A CA 1
ATOM 680 C C . ALA A 1 92 ? -11.594 -0.671 -9.336 1 69 92 ALA A C 1
ATOM 682 O O . ALA A 1 92 ? -11.234 0.302 -10 1 69 92 ALA A O 1
ATOM 683 N N . ALA A 1 93 ? -12.781 -1.002 -9.148 1 63.91 93 ALA A N 1
ATOM 684 C CA . ALA A 1 93 ? -13.852 -0.251 -9.805 1 63.91 93 ALA A CA 1
ATOM 685 C C . ALA A 1 93 ? -14.086 1.086 -9.102 1 63.91 93 ALA A C 1
ATOM 687 O O . ALA A 1 93 ? -14.672 2.004 -9.688 1 63.91 93 ALA A O 1
ATOM 688 N N . ARG A 1 94 ? -13.773 1.132 -7.949 1 61.44 94 ARG A N 1
ATOM 689 C CA . ARG A 1 94 ? -13.977 2.357 -7.184 1 61.44 94 ARG A CA 1
ATOM 690 C C . ARG A 1 94 ? -12.852 3.354 -7.434 1 61.44 94 ARG A C 1
ATOM 692 O O . ARG A 1 94 ? -12.93 4.508 -7.012 1 61.44 94 ARG A O 1
ATOM 699 N N . ILE A 1 95 ? -11.766 2.947 -8.125 1 57.38 95 ILE A N 1
ATOM 700 C CA . ILE A 1 95 ? -10.5 3.654 -8.289 1 57.38 95 ILE A CA 1
ATOM 701 C C . ILE A 1 95 ? -10.719 4.926 -9.102 1 57.38 95 ILE A C 1
ATOM 703 O O . ILE A 1 95 ? -9.898 5.848 -9.062 1 57.38 95 ILE A O 1
ATOM 707 N N . GLN A 1 96 ? -11.773 5.156 -9.68 1 61.25 96 GLN A N 1
ATOM 708 C CA . GLN A 1 96 ? -11.883 6.371 -10.477 1 61.25 96 GLN A CA 1
ATOM 709 C C . GLN A 1 96 ? -11.664 7.613 -9.609 1 61.25 96 GLN A C 1
ATOM 711 O O . GLN A 1 96 ? -11.266 8.664 -10.117 1 61.25 96 GLN A O 1
ATOM 716 N N . ASP A 1 97 ? -11.68 7.512 -8.344 1 71.12 97 ASP A N 1
ATOM 717 C CA . ASP A 1 97 ? -11.672 8.758 -7.582 1 71.12 97 ASP A CA 1
ATOM 718 C C . ASP A 1 97 ? -10.312 9.008 -6.941 1 71.12 97 ASP A C 1
ATOM 720 O O . ASP A 1 97 ? -10.164 9.898 -6.102 1 71.12 97 ASP A O 1
ATOM 724 N N . ASP A 1 98 ? -9.289 8.586 -7.262 1 80.31 98 ASP A N 1
ATOM 725 C CA . ASP A 1 98 ? -7.934 8.836 -6.773 1 80.31 98 ASP A CA 1
ATOM 726 C C . ASP A 1 98 ? -7.867 8.711 -5.254 1 80.31 98 ASP A C 1
ATOM 728 O O . ASP A 1 98 ? -7.188 9.5 -4.59 1 80.31 98 ASP A O 1
ATOM 732 N N . THR A 1 99 ? -8.758 7.945 -4.668 1 91.06 99 THR A N 1
ATOM 733 C CA . THR A 1 99 ? -8.68 7.734 -3.227 1 91.06 99 THR A CA 1
ATOM 734 C C . THR A 1 99 ? -7.93 6.441 -2.908 1 91.06 99 THR A C 1
ATOM 736 O O . THR A 1 99 ? -8.008 5.473 -3.666 1 91.06 99 THR A O 1
ATOM 739 N N . MET A 1 100 ? -7.172 6.535 -1.914 1 93.56 100 MET A N 1
ATOM 740 C CA . MET A 1 100 ? -6.535 5.344 -1.363 1 93.56 100 MET A CA 1
ATOM 741 C C . MET A 1 100 ? -7.477 4.617 -0.405 1 93.56 100 MET A C 1
ATOM 743 O O . MET A 1 100 ? -8.188 5.254 0.375 1 93.56 100 MET A O 1
ATOM 747 N N . CYS A 1 101 ? -7.52 3.281 -0.503 1 94.38 101 CYS A N 1
ATOM 748 C CA . CYS A 1 101 ? -8.125 2.535 0.597 1 94.38 101 CYS A CA 1
ATOM 749 C C . CYS A 1 101 ? -7.641 3.064 1.942 1 94.38 101 CYS A C 1
ATOM 751 O O . CYS A 1 101 ? -6.445 3.031 2.236 1 94.38 101 CYS A O 1
ATOM 753 N N . LEU A 1 102 ? -8.555 3.516 2.732 1 96.5 102 LEU A N 1
ATOM 754 C CA . LEU A 1 102 ? -8.148 4.156 3.979 1 96.5 102 LEU A CA 1
ATOM 755 C C . LEU A 1 102 ? -7.441 3.166 4.895 1 96.5 102 LEU A C 1
ATOM 757 O O . LEU A 1 102 ? -6.527 3.541 5.633 1 96.5 102 LEU A O 1
ATOM 761 N N . GLY A 1 103 ? -7.852 1.891 4.84 1 96.62 103 GLY A N 1
ATOM 762 C CA . GLY A 1 103 ? -7.172 0.869 5.617 1 96.62 103 GLY A CA 1
ATOM 763 C C . GLY A 1 103 ? -5.715 0.699 5.234 1 96.62 103 GLY A C 1
ATOM 764 O O . GLY A 1 103 ? -4.828 0.751 6.09 1 96.62 103 GLY A O 1
ATOM 765 N N . VAL A 1 104 ? -5.445 0.574 3.965 1 96.56 104 VAL A N 1
ATOM 766 C CA . VAL A 1 104 ? -4.078 0.426 3.473 1 96.56 104 VAL A CA 1
ATOM 767 C C . VAL A 1 104 ? -3.305 1.723 3.699 1 96.56 104 VAL A C 1
ATOM 769 O O . VAL A 1 104 ? -2.152 1.696 4.141 1 96.56 104 VAL A O 1
ATOM 772 N N . GLY A 1 105 ? -3.961 2.822 3.434 1 96.94 105 GLY A N 1
ATOM 773 C CA . GLY A 1 105 ? -3.338 4.113 3.674 1 96.94 105 GLY A CA 1
ATOM 774 C C . GLY A 1 105 ? -2.904 4.309 5.113 1 96.94 105 GLY A C 1
ATOM 775 O O . GLY A 1 105 ? -1.848 4.887 5.375 1 96.94 105 GLY A O 1
ATOM 776 N N . SER A 1 106 ? -3.742 3.857 6.055 1 98.06 106 SER A N 1
ATOM 777 C CA . SER A 1 106 ? -3.42 4.016 7.473 1 98.06 106 SER A CA 1
ATOM 778 C C . SER A 1 106 ? -2.188 3.199 7.852 1 98.06 106 SER A C 1
ATOM 780 O O . SER A 1 106 ? -1.366 3.645 8.656 1 98.06 106 SER A O 1
ATOM 782 N N . ILE A 1 107 ? -2.041 2.016 7.285 1 96.56 107 ILE A N 1
ATOM 783 C CA . ILE A 1 107 ? -0.865 1.188 7.535 1 96.56 107 ILE A CA 1
ATOM 784 C C . ILE A 1 107 ? 0.381 1.887 6.992 1 96.56 107 ILE A C 1
ATOM 786 O O . ILE A 1 107 ? 1.401 1.972 7.676 1 96.56 107 ILE A O 1
ATOM 790 N N . CYS A 1 108 ? 0.3 2.406 5.797 1 96.69 108 CYS A N 1
ATOM 791 C CA . CYS A 1 108 ? 1.438 3.07 5.168 1 96.69 108 CYS A CA 1
ATOM 792 C C . CYS A 1 108 ? 1.838 4.32 5.945 1 96.69 108 CYS A C 1
ATOM 794 O O . CYS A 1 108 ? 3.027 4.605 6.098 1 96.69 108 CYS A O 1
ATOM 796 N N . GLU A 1 109 ? 0.857 4.98 6.465 1 97.38 109 GLU A N 1
ATOM 797 C CA . GLU A 1 109 ? 1.113 6.266 7.113 1 97.38 109 GLU A CA 1
ATOM 798 C C . GLU A 1 109 ? 1.601 6.074 8.547 1 97.38 109 GLU A C 1
ATOM 800 O O . GLU A 1 109 ? 2.539 6.742 8.984 1 97.38 109 G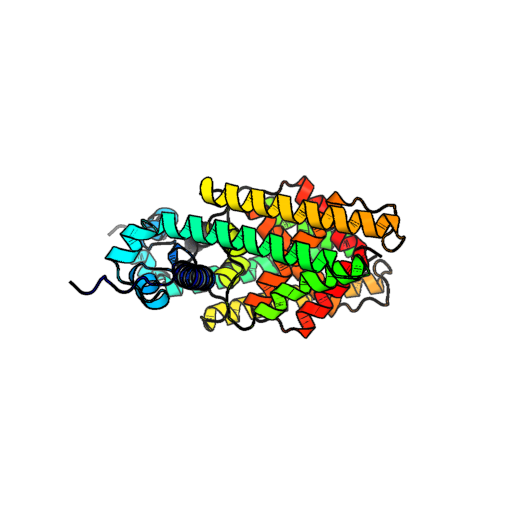LU A O 1
ATOM 805 N N . PHE A 1 110 ? 1.02 5.043 9.258 1 96.88 110 PHE A N 1
ATOM 806 C CA . PHE A 1 110 ? 1.256 4.98 10.695 1 96.88 110 PHE A CA 1
ATOM 807 C C . PHE A 1 110 ? 2.104 3.766 11.055 1 96.88 110 PHE A C 1
ATOM 809 O O . PHE A 1 110 ? 2.777 3.754 12.086 1 96.88 110 PHE A O 1
ATOM 816 N N . GLY A 1 111 ? 2.01 2.754 10.211 1 93.25 111 GLY A N 1
ATOM 817 C CA . GLY A 1 111 ? 2.615 1.497 10.617 1 93.25 111 GLY A CA 1
ATOM 818 C C . GLY A 1 111 ? 2.1 0.99 11.953 1 93.25 111 GLY A C 1
ATOM 819 O O . GLY A 1 111 ? 0.889 0.882 12.156 1 93.25 111 GLY A O 1
ATOM 820 N N . ARG A 1 112 ? 3.055 0.868 12.859 1 92.69 112 ARG A N 1
ATOM 821 C CA . ARG A 1 112 ? 2.682 0.344 14.172 1 92.69 112 ARG A CA 1
ATOM 822 C C . ARG A 1 112 ? 2.873 1.396 15.258 1 92.69 112 ARG A C 1
ATOM 824 O O . ARG A 1 112 ? 2.771 1.094 16.453 1 92.69 112 ARG A O 1
ATOM 831 N N . ARG A 1 113 ? 3.068 2.574 14.859 1 94 113 ARG A N 1
ATOM 832 C CA . ARG A 1 113 ? 3.453 3.623 15.797 1 94 113 ARG A CA 1
ATOM 833 C C . ARG A 1 113 ? 2.246 4.125 16.578 1 94 113 ARG A C 1
ATOM 835 O O . ARG A 1 113 ? 2.396 4.668 17.688 1 94 113 ARG A O 1
ATOM 842 N N . ASP A 1 114 ? 1.124 4.016 15.984 1 96.44 114 ASP A N 1
ATOM 843 C CA . ASP A 1 114 ? -0.12 4.391 16.656 1 96.44 114 ASP A CA 1
ATOM 844 C C . ASP A 1 114 ? -0.937 3.156 17.031 1 96.44 114 ASP A C 1
ATOM 846 O O . ASP A 1 114 ? -1.545 2.521 16.156 1 96.44 114 ASP A O 1
ATOM 850 N N . ARG A 1 115 ? -1.033 2.918 18.234 1 96.5 115 ARG A N 1
ATOM 851 C CA . ARG A 1 115 ? -1.599 1.663 18.719 1 96.5 115 ARG A CA 1
ATOM 852 C C . ARG A 1 115 ? -3.076 1.552 18.359 1 96.5 115 ARG A C 1
ATOM 854 O O . ARG A 1 115 ? -3.561 0.467 18.031 1 96.5 115 ARG A O 1
ATOM 861 N N . GLU A 1 116 ? -3.76 2.621 18.438 1 98 116 GLU A N 1
ATOM 862 C CA . GLU A 1 116 ? -5.188 2.58 18.125 1 98 116 GLU A CA 1
ATOM 863 C C . GLU A 1 116 ? -5.434 2.359 16.641 1 98 116 GLU A C 1
ATOM 865 O O . GLU A 1 116 ? -6.281 1.547 16.266 1 98 116 GLU A O 1
ATOM 870 N N . VAL A 1 117 ? -4.738 3.055 15.82 1 98.12 117 VAL A N 1
ATOM 871 C CA . VAL A 1 117 ? -4.844 2.875 14.375 1 98.12 117 VAL A CA 1
ATOM 872 C C . VAL A 1 117 ? -4.453 1.447 14 1 98.12 117 VAL A C 1
ATOM 874 O O . VAL A 1 117 ? -5.156 0.786 13.227 1 98.12 117 VAL A O 1
ATOM 877 N N . ALA A 1 118 ? -3.379 0.992 14.641 1 96.62 118 ALA A N 1
ATOM 878 C CA . ALA A 1 118 ? -2.887 -0.354 14.352 1 96.62 118 ALA A CA 1
ATOM 879 C C . ALA A 1 118 ? -3.918 -1.408 14.742 1 96.62 118 ALA A C 1
ATOM 881 O O . ALA A 1 118 ? -4.09 -2.408 14.047 1 96.62 118 ALA A O 1
ATOM 882 N N . ALA A 1 119 ? -4.609 -1.18 15.789 1 97.81 119 ALA A N 1
ATOM 883 C CA . ALA A 1 119 ? -5.602 -2.141 16.266 1 97.81 119 ALA A CA 1
ATOM 884 C C . ALA A 1 119 ? -6.777 -2.246 15.297 1 97.81 119 ALA A C 1
ATOM 886 O O . ALA A 1 119 ? -7.281 -3.34 15.047 1 97.81 119 ALA A O 1
ATOM 887 N N . ILE A 1 120 ? -7.184 -1.141 14.758 1 97.75 120 ILE A N 1
ATOM 888 C CA . ILE A 1 120 ? -8.273 -1.141 13.789 1 97.75 120 ILE A CA 1
ATOM 889 C C . ILE A 1 120 ? -7.848 -1.911 12.539 1 97.75 120 ILE A C 1
ATOM 891 O O . ILE A 1 120 ? -8.594 -2.758 12.047 1 97.75 120 ILE A O 1
ATOM 895 N N . GLY A 1 121 ? -6.699 -1.604 12.055 1 96.38 121 GLY A N 1
ATOM 896 C CA . GLY A 1 121 ? -6.172 -2.295 10.891 1 96.38 121 GLY A CA 1
ATOM 897 C C . GLY A 1 121 ? -6.031 -3.791 11.094 1 96.38 121 GLY A C 1
ATOM 898 O O . GLY A 1 121 ? -6.395 -4.582 10.219 1 96.38 121 GLY A O 1
ATOM 899 N N . LYS A 1 122 ? -5.52 -4.156 12.227 1 95.44 122 LYS A N 1
ATOM 900 C CA . LYS A 1 122 ? -5.316 -5.566 12.547 1 95.44 122 LYS A CA 1
ATOM 901 C C . LYS A 1 122 ? -6.641 -6.316 12.594 1 95.44 122 LYS A C 1
ATOM 903 O O . LYS A 1 122 ? -6.758 -7.418 12.047 1 95.44 122 LYS A O 1
ATOM 908 N N . SER A 1 123 ? -7.555 -5.738 13.227 1 96.62 123 SER A N 1
ATOM 909 C CA . SER A 1 123 ? -8.875 -6.355 13.328 1 96.62 123 SER A CA 1
ATOM 910 C C . SER A 1 123 ? -9.516 -6.512 11.953 1 96.62 123 SER A C 1
ATOM 912 O O . SER A 1 123 ? -10.094 -7.559 11.648 1 96.62 123 SER A O 1
ATOM 914 N N . SER A 1 124 ? -9.43 -5.496 11.133 1 96.62 124 SER A N 1
ATOM 915 C CA . SER A 1 124 ? -9.984 -5.527 9.781 1 96.62 124 SER A CA 1
ATOM 916 C C . SER A 1 124 ? -9.297 -6.582 8.922 1 96.62 124 SER A C 1
ATOM 918 O O . SER A 1 124 ? -9.961 -7.352 8.227 1 96.62 124 SER A O 1
ATOM 920 N N . ALA A 1 125 ? -8.008 -6.637 9.039 1 95.38 125 ALA A N 1
ATOM 921 C CA . ALA A 1 125 ? -7.234 -7.617 8.273 1 95.38 125 ALA A CA 1
ATOM 922 C C . ALA A 1 125 ? -7.594 -9.039 8.688 1 95.38 125 ALA A C 1
ATOM 924 O O . ALA A 1 125 ? -7.73 -9.922 7.84 1 95.38 125 ALA A O 1
ATOM 925 N N . ALA A 1 126 ? -7.742 -9.242 9.945 1 96.06 126 ALA A N 1
ATOM 926 C CA . ALA A 1 126 ? -8.109 -10.562 10.453 1 96.06 126 ALA A CA 1
ATOM 927 C C . ALA A 1 126 ? -9.492 -10.977 9.945 1 96.06 126 ALA A C 1
ATOM 929 O O . ALA A 1 126 ? -9.688 -12.117 9.523 1 96.06 126 ALA A O 1
ATOM 930 N N . SER A 1 127 ? -10.383 -10.047 9.977 1 97.31 127 SER A N 1
ATOM 931 C CA . SER A 1 127 ? -11.734 -10.328 9.492 1 97.31 127 SER A CA 1
ATOM 932 C C . SER A 1 127 ? -11.727 -10.672 8.008 1 97.31 127 SER A C 1
ATOM 934 O O . SER A 1 127 ? -12.367 -11.641 7.586 1 97.31 127 SER A O 1
ATOM 936 N N . LEU A 1 128 ? -10.984 -9.938 7.23 1 95.94 128 LEU A N 1
ATOM 937 C CA . LEU A 1 128 ? -10.898 -10.164 5.793 1 95.94 128 LEU A CA 1
ATOM 938 C C . LEU A 1 128 ? -10.258 -11.516 5.492 1 95.94 128 LEU A C 1
ATOM 940 O O . LEU A 1 128 ? -10.758 -12.273 4.66 1 95.94 128 LEU A O 1
ATOM 944 N N . GLN A 1 129 ? -9.195 -11.805 6.207 1 95.88 129 GLN A N 1
ATOM 945 C CA . GLN A 1 129 ? -8.523 -13.086 6.004 1 95.88 129 GLN A CA 1
ATOM 946 C C . GLN A 1 129 ? -9.445 -14.25 6.348 1 95.88 129 GLN A C 1
ATOM 948 O O . GLN A 1 129 ? -9.445 -15.273 5.656 1 95.88 129 GLN A O 1
ATOM 953 N N . ASN A 1 130 ? -10.227 -14.055 7.387 1 97.5 130 ASN A N 1
ATOM 954 C CA . ASN A 1 130 ? -11.164 -15.102 7.781 1 97.5 130 ASN A CA 1
ATOM 955 C C . ASN A 1 130 ? -12.219 -15.336 6.703 1 97.5 130 ASN A C 1
ATOM 957 O O . ASN A 1 130 ? -12.555 -16.484 6.406 1 97.5 130 ASN A O 1
ATOM 961 N N . ILE A 1 131 ? -12.656 -14.32 6.125 1 97.38 131 ILE A N 1
ATOM 962 C CA . ILE A 1 131 ? -13.695 -14.453 5.109 1 97.38 131 ILE A CA 1
ATOM 963 C C . ILE A 1 131 ? -13.102 -15.055 3.84 1 97.38 131 ILE A C 1
ATOM 965 O O . ILE A 1 131 ? -13.727 -15.898 3.195 1 97.38 131 ILE A O 1
ATOM 969 N N . PHE A 1 132 ? -11.914 -14.656 3.457 1 97.56 132 PHE A N 1
ATOM 970 C CA . PHE A 1 132 ? -11.234 -15.266 2.318 1 97.56 132 PHE A CA 1
ATOM 971 C C . PHE A 1 132 ? -10.992 -16.75 2.564 1 97.56 132 PHE A C 1
ATOM 973 O O . PHE A 1 132 ? -11.211 -17.578 1.678 1 97.56 132 PHE A O 1
ATOM 980 N N . ALA A 1 133 ? -10.531 -17.047 3.795 1 98.06 133 ALA A N 1
ATOM 981 C CA . ALA A 1 133 ? -10.242 -18.438 4.125 1 98.06 133 ALA A CA 1
ATOM 982 C C . ALA A 1 133 ? -11.508 -19.297 4.035 1 98.06 133 ALA A C 1
ATOM 984 O O . ALA A 1 133 ? -11.469 -20.422 3.523 1 98.06 133 ALA A O 1
ATOM 985 N N . ALA A 1 134 ? -12.586 -18.766 4.516 1 97.56 134 ALA A N 1
ATOM 986 C CA . ALA A 1 134 ? -13.852 -19.484 4.445 1 97.56 134 ALA A CA 1
ATOM 987 C C . ALA A 1 134 ? -14.273 -19.719 2.996 1 97.56 134 ALA A C 1
ATOM 989 O O . ALA A 1 134 ? -14.773 -20.781 2.65 1 97.56 134 ALA A O 1
ATOM 990 N N . THR A 1 135 ? -14.094 -18.734 2.172 1 97.69 135 THR A N 1
ATOM 991 C CA . THR A 1 135 ? -14.43 -18.844 0.757 1 97.69 135 THR A CA 1
ATOM 992 C C . THR A 1 135 ? -13.539 -19.859 0.063 1 97.69 135 THR A C 1
ATOM 994 O O . THR A 1 135 ? -14.016 -20.656 -0.745 1 97.69 135 THR A O 1
ATOM 997 N N . ILE A 1 136 ? -12.281 -19.891 0.385 1 97.75 136 ILE A N 1
ATOM 998 C CA . ILE A 1 136 ? -11.32 -20.828 -0.183 1 97.75 136 ILE A CA 1
ATOM 999 C C . ILE A 1 136 ? -11.672 -22.25 0.263 1 97.75 136 ILE A C 1
ATOM 1001 O O . ILE A 1 136 ? -11.633 -23.188 -0.538 1 97.75 136 ILE A O 1
ATOM 1005 N N . GLN A 1 137 ? -12.031 -22.375 1.566 1 97.62 137 GLN A N 1
ATOM 1006 C CA . GLN A 1 137 ? -12.461 -23.672 2.061 1 97.62 137 GLN A CA 1
ATOM 1007 C C . GLN A 1 137 ? -13.672 -24.188 1.29 1 97.62 137 GLN A C 1
ATOM 1009 O O . GLN A 1 137 ? -13.727 -25.359 0.923 1 97.62 137 GLN A O 1
ATOM 1014 N N . ARG A 1 138 ? -14.602 -23.328 1.048 1 96.62 138 ARG A N 1
ATOM 1015 C CA . ARG A 1 138 ? -15.758 -23.703 0.24 1 96.62 138 ARG A CA 1
ATOM 1016 C C . ARG A 1 138 ? -15.328 -24.172 -1.15 1 96.62 138 ARG A C 1
ATOM 1018 O O . ARG A 1 138 ? -15.867 -25.141 -1.688 1 96.62 138 ARG A O 1
ATOM 1025 N N . GLY A 1 139 ? -14.383 -23.422 -1.718 1 96.81 139 GLY A N 1
ATOM 1026 C CA . GLY A 1 139 ? -13.852 -23.828 -3.012 1 96.81 139 GLY A CA 1
ATOM 1027 C C . GLY A 1 139 ? -13.203 -25.188 -2.996 1 96.81 139 GLY A C 1
ATOM 1028 O O . GLY A 1 139 ? -13.336 -25.953 -3.951 1 96.81 139 GLY A O 1
ATOM 1029 N N . LYS A 1 140 ? -12.523 -25.516 -1.938 1 96.88 140 LYS A N 1
ATOM 1030 C CA . LYS A 1 140 ? -11.938 -26.844 -1.771 1 96.88 140 LYS A CA 1
ATOM 1031 C C . LYS A 1 140 ? -13.023 -27.906 -1.675 1 96.88 140 LYS A C 1
ATOM 1033 O O . LYS A 1 140 ? -12.93 -28.953 -2.33 1 96.88 140 LYS A O 1
ATOM 1038 N N . ASP A 1 141 ? -14.023 -27.609 -0.907 1 96.06 141 ASP A N 1
ATOM 1039 C CA . ASP A 1 141 ? -15.117 -28.562 -0.704 1 96.06 141 ASP A CA 1
ATOM 1040 C C . ASP A 1 141 ? -15.844 -28.844 -2.018 1 96.06 141 ASP A C 1
ATOM 1042 O O . ASP A 1 141 ? -16.328 -29.969 -2.23 1 96.06 141 ASP A O 1
ATOM 1046 N N . LEU A 1 142 ? -15.875 -27.906 -2.92 1 95.19 142 LEU A N 1
ATOM 1047 C CA . LEU A 1 142 ? -16.578 -28.031 -4.191 1 95.19 142 LEU A CA 1
ATOM 1048 C C . LEU A 1 142 ? -15.648 -28.578 -5.27 1 95.19 142 LEU A C 1
ATOM 1050 O O . LEU A 1 142 ? -16.078 -28.812 -6.406 1 95.19 142 LEU A O 1
ATOM 1054 N N . GLY A 1 143 ? -14.367 -28.656 -4.965 1 95.12 143 GLY A N 1
ATOM 1055 C CA . GLY A 1 143 ? -13.406 -29.219 -5.898 1 95.12 143 GLY A CA 1
ATOM 1056 C C . GLY A 1 143 ? -12.852 -28.188 -6.871 1 95.12 143 GLY A C 1
ATOM 1057 O O . GLY A 1 143 ? -12.148 -28.547 -7.816 1 95.12 143 GLY A O 1
ATOM 1058 N N . GLU A 1 144 ? -13.133 -26.844 -6.629 1 94.5 144 GLU A N 1
ATOM 1059 C CA . GLU A 1 144 ? -12.633 -25.766 -7.48 1 94.5 144 GLU A CA 1
ATOM 1060 C C . GLU A 1 144 ? -11.188 -25.422 -7.133 1 94.5 144 GLU A C 1
ATOM 1062 O O . GLU A 1 144 ? -10.453 -24.891 -7.969 1 94.5 144 GLU A O 1
ATOM 1067 N N . ILE A 1 145 ? -10.883 -25.688 -5.883 1 96 145 ILE A N 1
ATOM 1068 C CA . ILE A 1 145 ? -9.547 -25.406 -5.363 1 96 145 ILE A CA 1
ATOM 1069 C C . ILE A 1 145 ? -8.922 -26.703 -4.836 1 96 145 ILE A C 1
ATOM 1071 O O . ILE A 1 145 ? -9.578 -27.469 -4.129 1 96 145 ILE A O 1
ATOM 1075 N N . PRO A 1 146 ? -7.68 -26.969 -5.258 1 95.75 146 PRO A N 1
ATOM 1076 C CA . PRO A 1 146 ? -7.027 -28.219 -4.859 1 95.75 146 PRO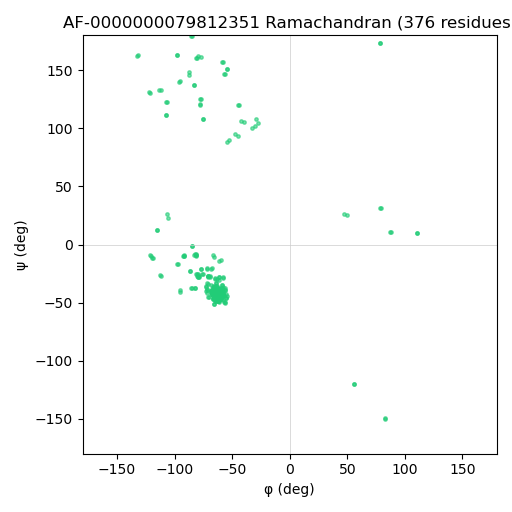 A CA 1
ATOM 1077 C C . PRO A 1 146 ? -7.008 -28.406 -3.348 1 95.75 146 PRO A C 1
ATOM 1079 O O . PRO A 1 146 ? -6.824 -27.453 -2.596 1 95.75 146 PRO A O 1
ATOM 1082 N N . ALA A 1 147 ? -7.008 -29.641 -2.902 1 95.69 147 ALA A N 1
ATOM 1083 C CA . ALA A 1 147 ? -7.117 -30.016 -1.496 1 95.69 147 ALA A CA 1
ATOM 1084 C C . ALA A 1 147 ? -5.836 -29.688 -0.736 1 95.69 147 ALA A C 1
ATOM 1086 O O . ALA A 1 147 ? -5.867 -29.484 0.479 1 95.69 147 ALA A O 1
ATOM 1087 N N . GLU A 1 148 ? -4.773 -29.562 -1.45 1 94.38 148 GLU A N 1
ATOM 1088 C CA . GLU A 1 148 ? -3.48 -29.375 -0.795 1 94.38 148 GLU A CA 1
ATOM 1089 C C . GLU A 1 148 ? -3.27 -27.922 -0.378 1 94.38 148 GLU A C 1
ATOM 1091 O O . GLU A 1 148 ? -2.354 -27.625 0.389 1 94.38 148 GLU A O 1
ATOM 1096 N N . ILE A 1 149 ? -4.145 -27.094 -0.85 1 95.12 149 ILE A N 1
ATOM 1097 C CA . ILE A 1 149 ? -4.016 -25.688 -0.532 1 95.12 149 ILE A CA 1
ATOM 1098 C C . ILE A 1 149 ? -4.5 -25.422 0.894 1 95.12 149 ILE A C 1
ATOM 1100 O O . ILE A 1 149 ? -5.605 -25.828 1.265 1 95.12 149 ILE A O 1
ATOM 1104 N N . ASP A 1 150 ? -3.637 -24.812 1.676 1 95.62 150 ASP A N 1
ATOM 1105 C CA . ASP A 1 150 ? -4.059 -24.391 3.008 1 95.62 150 ASP A CA 1
ATOM 1106 C C . ASP A 1 150 ? -4.883 -23.109 2.941 1 95.62 150 ASP A C 1
ATOM 1108 O O . ASP A 1 150 ? -4.406 -22.078 2.457 1 95.62 150 ASP A O 1
ATOM 1112 N N . PRO A 1 151 ? -6.133 -23.125 3.412 1 97.31 151 PRO A N 1
ATOM 1113 C CA . PRO A 1 151 ? -7.016 -21.969 3.262 1 97.31 151 PRO A CA 1
ATOM 1114 C C . PRO A 1 151 ? -6.445 -20.703 3.916 1 97.31 151 PRO A C 1
ATOM 1116 O O . PRO A 1 151 ? -6.582 -19.609 3.371 1 97.31 151 PRO A O 1
ATOM 1119 N N . LYS A 1 152 ? -5.805 -20.812 5.043 1 96.44 152 LYS A N 1
ATOM 1120 C CA . LYS A 1 152 ? -5.262 -19.656 5.738 1 96.44 152 LYS A CA 1
ATOM 1121 C C . LYS A 1 152 ? -4.109 -19.031 4.957 1 96.44 152 LYS A C 1
ATOM 1123 O O . LYS A 1 152 ? -4.035 -17.812 4.809 1 96.44 152 LYS A O 1
ATOM 1128 N N . ASP A 1 153 ? -3.266 -19.859 4.43 1 95.25 153 ASP A N 1
ATOM 1129 C CA . ASP A 1 153 ? -2.15 -19.375 3.623 1 95.25 153 ASP A CA 1
ATOM 1130 C C . ASP A 1 153 ? -2.646 -18.734 2.334 1 95.25 153 ASP A C 1
ATOM 1132 O O . ASP A 1 153 ? -2.166 -17.656 1.947 1 95.25 153 ASP A O 1
ATOM 1136 N N . ALA A 1 154 ? -3.576 -19.422 1.786 1 96.94 154 ALA A N 1
ATOM 1137 C CA . ALA A 1 154 ? -4.145 -18.891 0.55 1 96.94 154 ALA A CA 1
ATOM 1138 C C . ALA A 1 154 ? -4.855 -17.562 0.799 1 96.94 154 ALA A C 1
ATOM 1140 O O . ALA A 1 154 ? -4.77 -16.641 -0.02 1 96.94 154 ALA A O 1
ATOM 1141 N N . ALA A 1 155 ? -5.547 -17.438 1.909 1 97.5 155 ALA A N 1
ATOM 1142 C CA . ALA A 1 155 ? -6.242 -16.203 2.262 1 97.5 155 ALA A CA 1
ATOM 1143 C C . ALA A 1 155 ? -5.258 -15.062 2.459 1 97.5 155 ALA A C 1
ATOM 1145 O O . ALA A 1 155 ? -5.504 -13.938 2.004 1 97.5 155 ALA A O 1
ATOM 1146 N N . ARG A 1 156 ? -4.172 -15.328 3.15 1 96.5 156 ARG A N 1
ATOM 1147 C CA . ARG A 1 156 ? -3.141 -14.32 3.357 1 96.5 156 ARG A CA 1
ATOM 1148 C C . ARG A 1 156 ? -2.561 -13.852 2.027 1 96.5 156 ARG A C 1
ATOM 1150 O O . ARG A 1 156 ? -2.352 -12.648 1.824 1 96.5 156 ARG A O 1
ATOM 1157 N N . PHE A 1 157 ? -2.371 -14.797 1.186 1 96.38 157 PHE A N 1
ATOM 1158 C CA . PHE A 1 157 ? -1.856 -14.5 -0.146 1 96.38 157 PHE A CA 1
ATOM 1159 C C . PHE A 1 157 ? -2.84 -13.633 -0.927 1 96.38 157 PHE A C 1
ATOM 1161 O O . PHE A 1 157 ? -2.447 -12.641 -1.537 1 96.38 157 PHE A O 1
ATOM 1168 N N . ILE A 1 158 ? -4.09 -13.984 -0.939 1 96.69 158 ILE A N 1
ATOM 1169 C CA . ILE A 1 158 ? -5.121 -13.219 -1.637 1 96.69 158 ILE A CA 1
ATOM 1170 C C . ILE A 1 158 ? -5.203 -11.812 -1.057 1 96.69 158 ILE A C 1
ATOM 1172 O O . ILE A 1 158 ? -5.348 -10.836 -1.797 1 96.69 158 ILE A O 1
ATOM 1176 N N . ASN A 1 159 ? -5.066 -11.734 0.242 1 96.44 159 ASN A N 1
ATOM 1177 C CA . ASN A 1 159 ? -5.066 -10.422 0.885 1 96.44 159 ASN A CA 1
ATOM 1178 C C . ASN A 1 159 ? -3.879 -9.578 0.438 1 96.44 159 ASN A C 1
ATOM 1180 O O . ASN A 1 159 ? -4.023 -8.383 0.18 1 96.44 159 ASN A O 1
ATOM 1184 N N . ALA A 1 160 ? -2.729 -10.203 0.36 1 95.94 160 ALA A N 1
ATOM 1185 C CA . ALA A 1 160 ? -1.547 -9.492 -0.117 1 95.94 160 ALA A CA 1
ATOM 1186 C C . ALA A 1 160 ? -1.756 -8.969 -1.534 1 95.94 160 ALA A C 1
ATOM 1188 O O . ALA A 1 160 ? -1.423 -7.82 -1.834 1 95.94 160 ALA A O 1
ATOM 1189 N N . THR A 1 161 ? -2.305 -9.812 -2.354 1 95.69 161 THR A N 1
ATOM 1190 C CA . THR A 1 161 ? -2.59 -9.414 -3.729 1 95.69 161 THR A CA 1
ATOM 1191 C C . THR A 1 161 ? -3.609 -8.281 -3.764 1 95.69 161 THR A C 1
ATOM 1193 O O . THR A 1 161 ? -3.457 -7.328 -4.531 1 95.69 161 THR A O 1
ATOM 1196 N N . PHE A 1 162 ? -4.574 -8.414 -2.891 1 95.62 162 PHE A N 1
ATOM 1197 C CA . PHE A 1 162 ? -5.617 -7.398 -2.803 1 95.62 162 PHE A CA 1
ATOM 1198 C C . PHE A 1 162 ? -5.027 -6.043 -2.441 1 95.62 162 PHE A C 1
ATOM 1200 O O . PHE A 1 162 ? -5.348 -5.031 -3.072 1 95.62 162 PHE A O 1
ATOM 1207 N N . ILE A 1 163 ? -4.148 -6.02 -1.528 1 95.81 163 ILE A N 1
ATOM 1208 C CA . ILE A 1 163 ? -3.449 -4.805 -1.127 1 95.81 163 ILE A CA 1
ATOM 1209 C C . ILE A 1 163 ? -2.658 -4.25 -2.309 1 95.81 163 ILE A C 1
ATOM 1211 O O . ILE A 1 163 ? -2.742 -3.057 -2.615 1 95.81 163 ILE A O 1
ATOM 1215 N N . GLY A 1 164 ? -1.938 -5.137 -2.967 1 95.75 164 GLY A N 1
ATOM 1216 C CA . GLY A 1 164 ? -1.169 -4.719 -4.129 1 95.75 164 GLY A CA 1
ATOM 1217 C C . GLY A 1 164 ? -2.023 -4.102 -5.219 1 95.75 164 GLY A C 1
ATOM 1218 O O . GLY A 1 164 ? -1.647 -3.086 -5.812 1 95.75 164 GLY A O 1
ATOM 1219 N N . LEU A 1 165 ? -3.164 -4.66 -5.461 1 95.12 165 LEU A N 1
ATOM 1220 C CA . LEU A 1 165 ? -4.07 -4.152 -6.484 1 95.12 165 LEU A CA 1
ATOM 1221 C C . LEU A 1 165 ? -4.574 -2.76 -6.117 1 95.12 165 LEU A C 1
ATOM 1223 O O . LEU A 1 165 ? -4.695 -1.89 -6.984 1 95.12 165 LEU A O 1
ATOM 1227 N N . LYS A 1 166 ? -4.859 -2.568 -4.863 1 94.31 166 LYS A N 1
ATOM 1228 C CA . LYS A 1 166 ? -5.324 -1.263 -4.41 1 94.31 166 LYS A CA 1
ATOM 1229 C C . LYS A 1 166 ? -4.258 -0.194 -4.617 1 94.31 166 LYS A C 1
ATOM 1231 O O . LYS A 1 166 ? -4.555 0.907 -5.082 1 94.31 166 LYS A O 1
ATOM 1236 N N . VAL A 1 167 ? -3.035 -0.525 -4.301 1 94.81 167 VAL A N 1
ATOM 1237 C CA . VAL A 1 167 ? -1.938 0.424 -4.461 1 94.81 167 VAL A CA 1
ATOM 1238 C C . VAL A 1 167 ? -1.7 0.698 -5.941 1 94.81 167 VAL A C 1
ATOM 1240 O O . VAL A 1 167 ? -1.5 1.848 -6.344 1 94.81 167 VAL A O 1
ATOM 1243 N N . MET A 1 168 ? -1.758 -0.344 -6.75 1 93.81 168 MET A N 1
ATOM 1244 C CA . MET A 1 168 ? -1.571 -0.176 -8.188 1 93.81 168 MET A CA 1
ATOM 1245 C C . MET A 1 168 ? -2.666 0.704 -8.781 1 93.81 168 MET A C 1
ATOM 1247 O O . MET A 1 168 ? -2.396 1.546 -9.641 1 93.81 168 MET A O 1
ATOM 1251 N N . ALA A 1 169 ? -3.852 0.51 -8.328 1 92.75 169 ALA A N 1
ATOM 1252 C CA . ALA A 1 169 ? -4.957 1.345 -8.797 1 92.75 169 ALA A CA 1
ATOM 1253 C C . ALA A 1 169 ? -4.727 2.809 -8.43 1 92.75 169 ALA A C 1
ATOM 1255 O O . ALA A 1 169 ? -4.922 3.699 -9.258 1 92.75 169 ALA A O 1
ATOM 1256 N N . ARG A 1 170 ? -4.297 3.051 -7.227 1 92.62 170 ARG A N 1
ATOM 1257 C CA . ARG A 1 170 ? -3.969 4.398 -6.773 1 92.62 170 ARG A CA 1
ATOM 1258 C C . ARG A 1 170 ? -2.883 5.023 -7.645 1 92.62 170 ARG A C 1
ATOM 1260 O O . ARG A 1 170 ? -2.902 6.227 -7.906 1 92.62 170 ARG A O 1
ATOM 1267 N N . GLY A 1 171 ? -2.02 4.16 -8.055 1 92.19 171 GLY A N 1
ATOM 1268 C CA . GLY A 1 171 ? -0.902 4.625 -8.859 1 92.19 171 GLY A CA 1
ATOM 1269 C C . GLY A 1 171 ? -1.257 4.805 -10.328 1 92.19 171 GLY A C 1
ATOM 1270 O O . GLY A 1 171 ? -0.417 5.219 -11.125 1 92.19 171 GLY A O 1
ATOM 1271 N N . GLY A 1 172 ? -2.473 4.352 -10.711 1 90.31 172 GLY A N 1
ATOM 1272 C CA . GLY A 1 172 ? -2.918 4.637 -12.062 1 90.31 172 GLY A CA 1
ATOM 1273 C C . GLY A 1 172 ? -2.98 3.404 -12.945 1 90.31 172 GLY A C 1
ATOM 1274 O O . GLY A 1 172 ? -3.113 3.514 -14.164 1 90.31 172 GLY A O 1
ATOM 1275 N N . ALA A 1 173 ? -2.84 2.252 -12.367 1 91.69 173 ALA A N 1
ATOM 1276 C CA . ALA A 1 173 ? -3.006 1.044 -13.164 1 91.69 173 ALA A CA 1
ATOM 1277 C C . ALA A 1 173 ? -4.375 1.019 -13.844 1 91.69 173 ALA A C 1
ATOM 1279 O O . ALA A 1 173 ? -5.367 1.474 -13.266 1 91.69 173 ALA A O 1
ATOM 1280 N N . THR A 1 174 ? -4.395 0.444 -15.023 1 90.38 174 THR A N 1
ATOM 1281 C CA . THR A 1 174 ? -5.648 0.365 -15.766 1 90.38 174 THR A CA 1
ATOM 1282 C C . THR A 1 174 ? -6.5 -0.798 -15.266 1 90.38 174 THR A C 1
ATOM 1284 O O . THR A 1 174 ? -5.992 -1.706 -14.602 1 90.38 174 THR A O 1
ATOM 1287 N N . ARG A 1 175 ? -7.789 -0.726 -15.562 1 90.19 175 ARG A N 1
ATOM 1288 C CA . ARG A 1 175 ? -8.688 -1.822 -15.211 1 90.19 175 ARG A CA 1
ATOM 1289 C C . ARG A 1 175 ? -8.203 -3.139 -15.812 1 90.19 175 ARG A C 1
ATOM 1291 O O . ARG A 1 175 ? -8.297 -4.191 -15.18 1 90.19 175 ARG A O 1
ATOM 1298 N N . ASP A 1 176 ? -7.699 -3.084 -17.016 1 92.06 176 ASP A N 1
ATOM 1299 C CA . ASP A 1 176 ? -7.203 -4.281 -17.688 1 92.06 176 ASP A CA 1
ATOM 1300 C C . ASP A 1 176 ? -5.992 -4.859 -16.953 1 92.06 176 ASP A C 1
ATOM 1302 O O . ASP A 1 176 ? -5.871 -6.078 -16.797 1 92.06 176 ASP A O 1
ATOM 1306 N N . ASP A 1 177 ? -5.09 -3.971 -16.5 1 92.25 177 ASP A N 1
ATOM 1307 C CA . ASP A 1 177 ? -3.928 -4.41 -15.719 1 92.25 177 ASP A CA 1
ATOM 1308 C C . ASP A 1 177 ? -4.355 -5.098 -14.43 1 92.25 177 ASP A C 1
ATOM 1310 O O . ASP A 1 177 ? -3.824 -6.152 -14.078 1 92.25 177 ASP A O 1
ATOM 1314 N N . LEU A 1 178 ? -5.32 -4.504 -13.797 1 93.75 178 LEU A N 1
ATOM 1315 C CA . LEU A 1 178 ? -5.785 -5.027 -12.516 1 93.75 178 LEU A CA 1
ATOM 1316 C C . LEU A 1 178 ? -6.473 -6.379 -12.703 1 93.75 178 LEU A C 1
ATOM 1318 O O . LEU A 1 178 ? -6.25 -7.305 -11.922 1 93.75 178 LEU A O 1
ATOM 1322 N N . ARG A 1 179 ? -7.234 -6.461 -13.758 1 93.38 179 ARG A N 1
ATOM 1323 C CA . ARG A 1 179 ? -7.926 -7.715 -14.047 1 93.38 179 ARG A CA 1
ATOM 1324 C C . ARG A 1 179 ? -6.93 -8.828 -14.352 1 93.38 179 ARG A C 1
ATOM 1326 O O . ARG A 1 179 ? -7.051 -9.938 -13.828 1 93.38 179 ARG A O 1
ATOM 1333 N N . ALA A 1 180 ? -5.953 -8.523 -15.172 1 93.94 180 ALA A N 1
ATOM 1334 C CA . ALA A 1 180 ? -4.938 -9.516 -15.516 1 93.94 180 ALA A CA 1
ATOM 1335 C C . ALA A 1 180 ? -4.172 -9.969 -14.273 1 93.94 180 ALA A C 1
ATOM 1337 O O . ALA A 1 180 ? -3.854 -11.148 -14.133 1 93.94 180 ALA A O 1
ATOM 1338 N N . THR A 1 181 ? -3.895 -9.062 -13.367 1 95.06 181 THR A N 1
ATOM 1339 C CA . THR A 1 181 ? -3.178 -9.367 -12.133 1 95.06 181 THR A CA 1
ATOM 1340 C C . THR A 1 181 ? -4.012 -10.266 -11.227 1 95.06 181 THR A C 1
ATOM 1342 O O . THR A 1 181 ? -3.512 -11.258 -10.695 1 95.06 181 THR A O 1
ATOM 1345 N N . ALA A 1 182 ? -5.293 -9.93 -11.125 1 94.62 182 ALA A N 1
ATOM 1346 C CA . ALA A 1 182 ? -6.195 -10.742 -10.312 1 94.62 182 ALA A CA 1
ATOM 1347 C C . ALA A 1 182 ? -6.312 -12.156 -10.875 1 94.62 182 ALA A C 1
ATOM 1349 O O . ALA A 1 182 ? -6.305 -13.133 -10.125 1 94.62 182 ALA A O 1
ATOM 1350 N N . GLN A 1 183 ? -6.383 -12.258 -12.148 1 93.75 183 GLN A N 1
ATOM 1351 C CA . GLN A 1 183 ? -6.523 -13.562 -12.797 1 93.75 183 GLN A CA 1
ATOM 1352 C C . GLN A 1 183 ? -5.27 -14.406 -12.594 1 93.75 183 GLN A C 1
ATOM 1354 O O . GLN A 1 183 ? -5.363 -15.625 -12.391 1 93.75 183 GLN A O 1
ATOM 1359 N N . MET A 1 184 ? -4.152 -13.758 -12.633 1 94.31 184 MET A N 1
ATOM 1360 C CA . MET A 1 184 ? -2.912 -14.484 -12.352 1 94.31 184 MET A CA 1
ATOM 1361 C C . MET A 1 184 ? -2.896 -15 -10.922 1 94.31 184 MET A C 1
ATOM 1363 O O . MET A 1 184 ? -2.475 -16.125 -10.672 1 94.31 184 MET A O 1
ATOM 1367 N N . ALA A 1 185 ? -3.32 -14.195 -9.977 1 94.44 185 ALA A N 1
ATOM 1368 C CA . ALA A 1 185 ? -3.367 -14.609 -8.57 1 94.44 185 ALA A CA 1
ATOM 1369 C C . ALA A 1 185 ? -4.266 -15.828 -8.391 1 94.44 185 ALA A C 1
ATOM 1371 O O . ALA A 1 185 ? -3.928 -16.75 -7.641 1 94.44 185 ALA A O 1
ATOM 1372 N N . LEU A 1 186 ? -5.312 -15.844 -9.102 1 93.75 186 LEU A N 1
ATOM 1373 C CA . LEU A 1 186 ? -6.289 -16.906 -8.922 1 93.75 186 LEU A CA 1
ATOM 1374 C C . LEU A 1 186 ? -5.816 -18.203 -9.586 1 93.75 186 LEU A C 1
ATOM 1376 O O . LEU A 1 186 ? -6.277 -19.281 -9.234 1 93.75 186 LEU A O 1
ATOM 1380 N N . ARG A 1 187 ? -4.91 -18.047 -10.516 1 91.06 187 ARG A N 1
ATOM 1381 C CA . ARG A 1 187 ? -4.289 -19.234 -11.102 1 91.06 187 ARG A CA 1
ATOM 1382 C C . ARG A 1 187 ? -3.549 -20.047 -10.039 1 91.06 187 ARG A C 1
ATOM 1384 O O . ARG A 1 187 ? -3.455 -21.266 -10.133 1 91.06 187 ARG A O 1
ATOM 1391 N N . CYS A 1 188 ? -3.104 -19.359 -9.016 1 88.94 188 CYS A N 1
ATOM 1392 C CA . CYS A 1 188 ? -2.373 -20.016 -7.938 1 88.94 188 CYS A CA 1
ATOM 1393 C C . CYS A 1 188 ? -3.287 -20.938 -7.145 1 88.94 188 CYS A C 1
ATOM 1395 O O . CYS A 1 188 ? -2.814 -21.844 -6.461 1 88.94 188 CYS A O 1
ATOM 1397 N N . LEU A 1 189 ? -4.559 -20.719 -7.223 1 90.19 189 LEU A N 1
ATOM 1398 C CA . LEU A 1 189 ? -5.523 -21.484 -6.445 1 90.19 189 LEU A CA 1
ATOM 1399 C C . LEU A 1 189 ? -6.031 -22.688 -7.242 1 90.19 189 LEU A C 1
ATOM 1401 O O . LEU A 1 189 ? -6.77 -23.516 -6.715 1 90.19 189 LEU A O 1
ATOM 1405 N N . GLY A 1 190 ? -5.684 -22.688 -8.5 1 79.81 190 GLY A N 1
ATOM 1406 C CA . GLY A 1 190 ? -6.098 -23.812 -9.344 1 79.81 190 GLY A CA 1
ATOM 1407 C C . GLY A 1 190 ? -5.008 -24.844 -9.547 1 79.81 190 GLY A C 1
ATOM 1408 O O . GLY A 1 190 ? -3.85 -24.609 -9.188 1 79.81 190 GLY A O 1
ATOM 1409 N N . MET B 1 1 ? 38.812 31.031 9.938 1 42.41 1 MET B N 1
ATOM 1410 C CA . MET B 1 1 ? 37.531 30.484 10.328 1 42.41 1 MET B CA 1
ATOM 1411 C C . MET B 1 1 ? 37.469 28.984 10.078 1 42.41 1 MET B C 1
ATOM 1413 O O . MET B 1 1 ? 38 28.5 9.07 1 42.41 1 MET B O 1
ATOM 1417 N N . ALA B 1 2 ? 37.5 28.141 11.07 1 48.59 2 ALA B N 1
ATOM 1418 C CA . ALA B 1 2 ? 37.469 26.703 10.914 1 48.59 2 ALA B CA 1
ATOM 1419 C C . ALA B 1 2 ? 36.5 26.297 9.805 1 48.59 2 ALA B C 1
ATOM 1421 O O . ALA B 1 2 ? 35.375 26.812 9.727 1 48.59 2 ALA B O 1
ATOM 1422 N N . ARG B 1 3 ? 36.844 25.906 8.672 1 48.34 3 ARG B N 1
ATOM 1423 C CA . ARG B 1 3 ? 36.031 25.547 7.531 1 48.34 3 ARG B CA 1
ATOM 1424 C C . ARG B 1 3 ? 34.844 24.641 7.961 1 48.34 3 ARG B C 1
ATOM 1426 O O . ARG B 1 3 ? 35.062 23.641 8.648 1 48.34 3 ARG B O 1
ATOM 1433 N N . PRO B 1 4 ? 33.625 25.172 8.258 1 54.56 4 PRO B N 1
ATOM 1434 C CA . PRO B 1 4 ? 32.438 24.453 8.711 1 54.56 4 PRO B CA 1
ATOM 1435 C C . PRO B 1 4 ? 32.406 23 8.234 1 54.56 4 PRO B C 1
ATOM 1437 O O . PRO B 1 4 ? 32.938 22.688 7.152 1 54.56 4 PRO B O 1
ATOM 1440 N N . LYS B 1 5 ? 32.688 22.078 9.125 1 54.91 5 LYS B N 1
ATOM 1441 C CA . LYS B 1 5 ? 32.75 20.625 9.055 1 54.91 5 LYS B CA 1
ATOM 1442 C C . LYS B 1 5 ? 31.766 20.062 8.023 1 54.91 5 LYS B C 1
ATOM 1444 O O . LYS B 1 5 ? 30.562 20.328 8.102 1 54.91 5 LYS B O 1
ATOM 1449 N N . ALA B 1 6 ? 32.156 19.641 6.781 1 75.44 6 ALA B N 1
ATOM 1450 C CA . ALA B 1 6 ? 31.547 19.031 5.613 1 75.44 6 ALA B CA 1
ATOM 1451 C C . ALA B 1 6 ? 30.781 17.766 6 1 75.44 6 ALA B C 1
ATOM 1453 O O . ALA B 1 6 ? 31.328 16.875 6.648 1 75.44 6 ALA B O 1
ATOM 1454 N N . PHE B 1 7 ? 29.438 17.875 6.355 1 90.81 7 PHE B N 1
ATOM 1455 C CA . PHE B 1 7 ? 28.688 16.656 6.648 1 90.81 7 PHE B CA 1
ATOM 1456 C C . PHE B 1 7 ? 28.703 15.719 5.449 1 90.81 7 PHE B C 1
ATOM 1458 O O . PHE B 1 7 ? 29.094 16.109 4.348 1 90.81 7 PHE B O 1
ATOM 1465 N N . ASP B 1 8 ? 28.484 14.484 5.75 1 95.69 8 ASP B N 1
ATOM 1466 C CA . ASP B 1 8 ? 28.359 13.477 4.703 1 95.69 8 ASP B CA 1
ATOM 1467 C C . ASP B 1 8 ? 27.016 13.578 4.004 1 95.69 8 ASP B C 1
ATOM 1469 O O . ASP B 1 8 ? 25.984 13.195 4.57 1 95.69 8 ASP B O 1
ATOM 1473 N N . ARG B 1 9 ? 27.047 14.039 2.816 1 96.44 9 ARG B N 1
ATOM 1474 C CA . ARG B 1 9 ? 25.812 14.305 2.076 1 96.44 9 ARG B CA 1
ATOM 1475 C C . ARG B 1 9 ? 24.969 13.039 1.926 1 96.44 9 ARG B C 1
ATOM 1477 O O . ARG B 1 9 ? 23.75 13.078 2.053 1 96.44 9 ARG B O 1
ATOM 1484 N N . ASP B 1 10 ? 25.656 11.938 1.642 1 96.38 10 ASP B N 1
ATOM 1485 C CA . ASP B 1 10 ? 24.953 10.68 1.441 1 96.38 10 ASP B CA 1
ATOM 1486 C C . ASP B 1 10 ? 24.297 10.203 2.74 1 96.38 10 ASP B C 1
ATOM 1488 O O . ASP B 1 10 ? 23.172 9.703 2.734 1 96.38 10 ASP B O 1
ATOM 1492 N N . ALA B 1 11 ? 24.969 10.32 3.807 1 97.06 11 ALA B N 1
ATOM 1493 C CA . ALA B 1 11 ? 24.406 9.945 5.105 1 97.06 11 ALA B CA 1
ATOM 1494 C C . ALA B 1 11 ? 23.203 10.82 5.461 1 97.06 11 ALA B C 1
ATOM 1496 O O . ALA B 1 11 ? 22.219 10.328 6.004 1 97.06 11 ALA B O 1
ATOM 1497 N N . ALA B 1 12 ? 23.359 12.086 5.16 1 97.88 12 ALA B N 1
ATOM 1498 C CA . ALA B 1 12 ? 22.25 13.008 5.418 1 97.88 12 ALA B CA 1
ATOM 1499 C C . ALA B 1 12 ? 21.031 12.648 4.578 1 97.88 12 ALA B C 1
ATOM 1501 O O . ALA B 1 12 ? 19.906 12.633 5.082 1 97.88 12 ALA B O 1
ATOM 1502 N N . LEU B 1 13 ? 21.266 12.352 3.312 1 98.19 13 LEU B N 1
ATOM 1503 C CA . LEU B 1 13 ? 20.172 11.977 2.434 1 98.19 13 LEU B CA 1
ATOM 1504 C C . LEU B 1 13 ? 19.516 10.68 2.91 1 98.19 13 LEU B C 1
ATOM 1506 O O . LEU B 1 13 ? 18.281 10.555 2.875 1 98.19 13 LEU B O 1
ATOM 1510 N N . ALA B 1 14 ? 20.359 9.758 3.385 1 97.06 14 ALA B N 1
ATOM 1511 C CA . ALA B 1 14 ? 19.828 8.5 3.902 1 97.06 14 ALA B CA 1
ATOM 1512 C C . ALA B 1 14 ? 18.969 8.727 5.133 1 97.06 14 ALA B C 1
ATOM 1514 O O . ALA B 1 14 ? 17.906 8.102 5.281 1 97.06 14 ALA B O 1
ATOM 1515 N N . ALA B 1 15 ? 19.344 9.594 5.934 1 97.62 15 ALA B N 1
ATOM 1516 C CA . ALA B 1 15 ? 18.578 9.93 7.129 1 97.62 15 ALA B CA 1
ATOM 1517 C C . ALA B 1 15 ? 17.25 10.586 6.766 1 97.62 15 ALA B C 1
ATOM 1519 O O . ALA B 1 15 ? 16.203 10.273 7.352 1 97.62 15 ALA B O 1
ATOM 1520 N N . ALA B 1 16 ? 17.328 11.484 5.801 1 98.44 16 ALA B N 1
ATOM 1521 C CA . ALA B 1 16 ? 16.094 12.117 5.324 1 98.44 16 ALA B CA 1
ATOM 1522 C C . ALA B 1 16 ? 15.148 11.078 4.73 1 98.44 16 ALA B C 1
ATOM 1524 O O . ALA B 1 16 ? 13.938 11.109 4.988 1 98.44 16 ALA B O 1
ATOM 1525 N N . THR B 1 17 ? 15.711 10.188 3.957 1 97.56 17 THR B N 1
ATOM 1526 C CA . THR B 1 17 ? 14.93 9.133 3.316 1 97.56 17 THR B CA 1
ATOM 1527 C C . THR B 1 17 ? 14.211 8.281 4.359 1 97.56 17 THR B C 1
ATOM 1529 O O . THR B 1 17 ? 13.016 8.008 4.23 1 97.56 17 THR B O 1
ATOM 1532 N N . LYS B 1 18 ? 14.898 7.93 5.379 1 95.69 18 LYS B N 1
ATOM 1533 C CA . LYS B 1 18 ? 14.312 7.145 6.461 1 95.69 18 LYS B CA 1
ATOM 1534 C C . LYS B 1 18 ? 13.203 7.922 7.16 1 95.69 18 LYS B C 1
ATOM 1536 O O . LYS B 1 18 ? 12.164 7.355 7.512 1 95.69 18 LYS B O 1
ATOM 1541 N N . THR B 1 19 ? 13.391 9.18 7.344 1 97.12 19 THR B N 1
ATOM 1542 C CA . THR B 1 19 ? 12.398 10.031 7.988 1 97.12 19 THR B CA 1
ATOM 1543 C C . THR B 1 19 ? 11.133 10.117 7.141 1 97.12 19 THR B C 1
ATOM 1545 O O . THR B 1 19 ? 10.023 9.922 7.645 1 97.12 19 THR B O 1
ATOM 1548 N N . PHE B 1 20 ? 11.297 10.336 5.824 1 97.81 20 PHE B N 1
ATOM 1549 C CA . PHE B 1 20 ? 10.156 10.367 4.914 1 97.81 20 PHE B CA 1
ATOM 1550 C C . PHE B 1 20 ? 9.469 9.008 4.863 1 97.81 20 PHE B C 1
ATOM 1552 O O . PHE B 1 20 ? 8.234 8.93 4.785 1 97.81 20 PHE B O 1
ATOM 1559 N N . ALA B 1 21 ? 10.25 7.965 4.926 1 95.94 21 ALA B N 1
ATOM 1560 C CA . ALA B 1 21 ? 9.695 6.617 4.859 1 95.94 21 ALA B CA 1
ATOM 1561 C C . ALA B 1 21 ? 8.891 6.293 6.113 1 95.94 21 ALA B C 1
ATOM 1563 O O . ALA B 1 21 ? 7.934 5.52 6.059 1 95.94 21 ALA B O 1
ATOM 1564 N N . THR B 1 22 ? 9.25 6.914 7.188 1 94.94 22 THR B N 1
ATOM 1565 C CA . THR B 1 22 ? 8.602 6.641 8.469 1 94.94 22 THR B CA 1
ATOM 1566 C C . THR B 1 22 ? 7.336 7.473 8.625 1 94.94 22 THR B C 1
ATOM 1568 O O . THR B 1 22 ? 6.297 6.961 9.047 1 94.94 22 THR B O 1
ATOM 1571 N N . TYR B 1 23 ? 7.395 8.766 8.125 1 96.5 23 TYR B N 1
ATOM 1572 C CA . TYR B 1 23 ? 6.336 9.68 8.531 1 96.5 23 TYR B CA 1
ATOM 1573 C C . TYR B 1 23 ? 5.582 10.219 7.32 1 96.5 23 TYR B C 1
ATOM 1575 O O . TYR B 1 23 ? 4.527 10.844 7.465 1 96.5 23 TYR B O 1
ATOM 1583 N N . GLY B 1 24 ? 6.098 9.945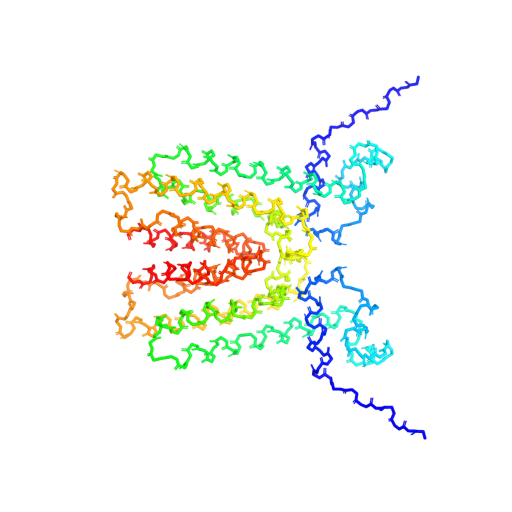 6.133 1 97.31 24 GLY B N 1
ATOM 1584 C CA . GLY B 1 24 ? 5.527 10.555 4.938 1 97.31 24 GLY B CA 1
ATOM 1585 C C . GLY B 1 24 ? 5.969 11.992 4.73 1 97.31 24 GLY B C 1
ATOM 1586 O O . GLY B 1 24 ? 6.691 12.547 5.559 1 97.31 24 GLY B O 1
ATOM 1587 N N . TYR B 1 25 ? 5.594 12.531 3.623 1 98.5 25 TYR B N 1
ATOM 1588 C CA . TYR B 1 25 ? 5.934 13.906 3.289 1 98.5 25 TYR B CA 1
ATOM 1589 C C . TYR B 1 25 ? 5.254 14.883 4.242 1 98.5 25 TYR B C 1
ATOM 1591 O O . TYR B 1 25 ? 5.918 15.727 4.855 1 98.5 25 TYR B O 1
ATOM 1599 N N . GLU B 1 26 ? 3.965 14.703 4.375 1 97.56 26 GLU B N 1
ATOM 1600 C CA . GLU B 1 26 ? 3.189 15.648 5.172 1 97.56 26 GLU B CA 1
ATOM 1601 C C . GLU B 1 26 ? 3.496 15.5 6.66 1 97.56 26 GLU B C 1
ATOM 1603 O O . GLU B 1 26 ? 3.459 16.484 7.41 1 97.56 26 GLU B O 1
ATOM 1608 N N . GLY B 1 27 ? 3.906 14.305 7.07 1 97.31 27 GLY B N 1
ATOM 1609 C CA . GLY B 1 27 ? 4.211 14.055 8.469 1 97.31 27 GLY B CA 1
ATOM 1610 C C . GLY B 1 27 ? 5.625 14.445 8.852 1 97.31 27 GLY B C 1
ATOM 1611 O O . GLY B 1 27 ? 6.008 14.336 10.023 1 97.31 27 GLY B O 1
ATOM 1612 N N . THR B 1 28 ? 6.34 14.898 7.914 1 98.31 28 THR B N 1
ATOM 1613 C CA . THR B 1 28 ? 7.73 15.281 8.133 1 98.31 28 THR B CA 1
ATOM 1614 C C . THR B 1 28 ? 7.879 16.797 8.125 1 98.31 28 THR B C 1
ATOM 1616 O O . THR B 1 28 ? 7.516 17.453 7.145 1 98.31 28 THR B O 1
ATOM 1619 N N . SER B 1 29 ? 8.398 17.344 9.195 1 97.69 29 SER B N 1
ATOM 1620 C CA . SER B 1 29 ? 8.688 18.766 9.25 1 97.69 29 SER B CA 1
ATOM 1621 C C . SER B 1 29 ? 10.156 19.047 8.961 1 97.69 29 SER B C 1
ATOM 1623 O O . SER B 1 29 ? 10.992 18.156 9.055 1 97.69 29 SER B O 1
ATOM 1625 N N . THR B 1 30 ? 10.383 20.25 8.664 1 97.5 30 THR B N 1
ATOM 1626 C CA . THR B 1 30 ? 11.766 20.672 8.469 1 97.5 30 THR B CA 1
ATOM 1627 C C . THR B 1 30 ? 12.57 20.484 9.758 1 97.5 30 THR B C 1
ATOM 1629 O O . THR B 1 30 ? 13.734 20.109 9.719 1 97.5 30 THR B O 1
ATOM 1632 N N . ALA B 1 31 ? 11.945 20.781 10.867 1 97.62 31 ALA B N 1
ATOM 1633 C CA . ALA B 1 31 ? 12.609 20.609 12.156 1 97.62 31 ALA B CA 1
ATOM 1634 C C . ALA B 1 31 ? 13 19.141 12.375 1 97.62 31 ALA B C 1
ATOM 1636 O O . ALA B 1 31 ? 14.109 18.859 12.828 1 97.62 31 ALA B O 1
ATOM 1637 N N . LEU B 1 32 ? 12.141 18.234 12.047 1 97.75 32 LEU B N 1
ATOM 1638 C CA . LEU B 1 32 ? 12.414 16.812 12.172 1 97.75 32 LEU B CA 1
ATOM 1639 C C . LEU B 1 32 ? 13.539 16.391 11.234 1 97.75 32 LEU B C 1
ATOM 1641 O O . LEU B 1 32 ? 14.383 15.562 11.602 1 97.75 32 LEU B O 1
ATOM 1645 N N . LEU B 1 33 ? 13.547 16.922 10.023 1 98.38 33 LEU B N 1
ATOM 1646 C CA . LEU B 1 33 ? 14.594 16.609 9.055 1 98.38 33 LEU B CA 1
ATOM 1647 C C . LEU B 1 33 ? 15.953 17.078 9.555 1 98.38 33 LEU B C 1
ATOM 1649 O O . LEU B 1 33 ? 16.922 16.312 9.516 1 98.38 33 LEU B O 1
ATOM 1653 N N . VAL B 1 34 ? 15.977 18.297 10.023 1 97.69 34 VAL B N 1
ATOM 1654 C CA . VAL B 1 34 ? 17.234 18.859 10.523 1 97.69 34 VAL B CA 1
ATOM 1655 C C . VAL B 1 34 ? 17.766 17.969 11.648 1 97.69 34 VAL B C 1
ATOM 1657 O O . VAL B 1 34 ? 18.953 17.641 11.672 1 97.69 34 VAL B O 1
ATOM 1660 N N . LYS B 1 35 ? 16.953 17.562 12.531 1 98 35 LYS B N 1
ATOM 1661 C CA . LYS B 1 35 ? 17.328 16.703 13.656 1 98 35 LYS B CA 1
ATOM 1662 C C . LYS B 1 35 ? 17.828 15.344 13.18 1 98 35 LYS B C 1
ATOM 1664 O O . LYS B 1 35 ? 18.875 14.875 13.609 1 98 35 LYS B O 1
ATOM 1669 N N . SER B 1 36 ? 17.141 14.734 12.281 1 97.19 36 SER B N 1
ATOM 1670 C CA . SER B 1 36 ? 17.453 13.383 11.828 1 97.19 36 SER B CA 1
ATOM 1671 C C . SER B 1 36 ? 18.703 13.367 10.961 1 97.19 36 SER B C 1
ATOM 1673 O O . SER B 1 36 ? 19.5 12.414 11.016 1 97.19 36 SER B O 1
ATOM 1675 N N . MET B 1 37 ? 18.844 14.383 10.227 1 97.69 37 MET B N 1
ATOM 1676 C CA . MET B 1 37 ? 19.969 14.469 9.297 1 97.69 37 MET B CA 1
ATOM 1677 C C . MET B 1 37 ? 21.234 14.883 10.016 1 97.69 37 MET B C 1
ATOM 1679 O O . MET B 1 37 ? 22.344 14.68 9.508 1 97.69 37 MET B O 1
ATOM 1683 N N . GLY B 1 38 ? 21.031 15.602 11.055 1 97.25 38 GLY B N 1
ATOM 1684 C CA . GLY B 1 38 ? 22.188 16.047 11.828 1 97.25 38 GLY B CA 1
ATOM 1685 C C . GLY B 1 38 ? 22.891 17.234 11.211 1 97.25 38 GLY B C 1
ATOM 1686 O O . GLY B 1 38 ? 24.125 17.359 11.297 1 97.25 38 GLY B O 1
ATOM 1687 N N . ILE B 1 39 ? 22.109 18.062 10.547 1 96.25 39 ILE B N 1
ATOM 1688 C CA . ILE B 1 39 ? 22.688 19.234 9.922 1 96.25 39 ILE B CA 1
ATOM 1689 C C . ILE B 1 39 ? 21.844 20.469 10.266 1 96.25 39 ILE B C 1
ATOM 1691 O O . ILE B 1 39 ? 20.703 20.344 10.703 1 96.25 39 ILE B O 1
ATOM 1695 N N . GLY B 1 40 ? 22.438 21.625 10.078 1 95 40 GLY B N 1
ATOM 1696 C CA . GLY B 1 40 ? 21.703 22.859 10.328 1 95 40 GLY B CA 1
ATOM 1697 C C . GLY B 1 40 ? 20.734 23.203 9.219 1 95 40 GLY B C 1
ATOM 1698 O O . GLY B 1 40 ? 20.844 22.688 8.102 1 95 40 GLY B O 1
ATOM 1699 N N . ARG B 1 41 ? 19.812 24.031 9.508 1 95.5 41 ARG B N 1
ATOM 1700 C CA . ARG B 1 41 ? 18.797 24.469 8.562 1 95.5 41 ARG B CA 1
ATOM 1701 C C . ARG B 1 41 ? 19.422 25.109 7.332 1 95.5 41 ARG B C 1
ATOM 1703 O O . ARG B 1 41 ? 19 24.859 6.203 1 95.5 41 ARG B O 1
ATOM 1710 N N . GLN B 1 42 ? 20.406 25.922 7.531 1 95.06 42 GLN B N 1
ATOM 1711 C CA . GLN B 1 42 ? 21.062 26.594 6.414 1 95.06 42 GLN B CA 1
ATOM 1712 C C . GLN B 1 42 ? 21.75 25.594 5.492 1 95.06 42 GLN B C 1
ATOM 1714 O O . GLN B 1 42 ? 21.672 25.719 4.266 1 95.06 42 GLN B O 1
ATOM 1719 N N . SER B 1 43 ? 22.391 24.672 6.055 1 95.62 43 SER B N 1
ATOM 1720 C CA . SER B 1 43 ? 23.047 23.625 5.281 1 95.62 43 SER B CA 1
ATOM 1721 C C . SER B 1 43 ? 22.031 22.812 4.477 1 95.62 43 SER B C 1
ATOM 1723 O O . SER B 1 43 ? 22.297 22.422 3.336 1 95.62 43 SER B O 1
ATOM 1725 N N . LEU B 1 44 ? 20.891 22.5 5.094 1 97.12 44 LEU B N 1
ATOM 1726 C CA . LEU B 1 44 ? 19.812 21.797 4.402 1 97.12 44 LEU B CA 1
ATOM 1727 C C . LEU B 1 44 ? 19.391 22.562 3.152 1 97.12 44 LEU B C 1
ATOM 1729 O O . LEU B 1 44 ? 19.344 21.984 2.061 1 97.12 44 LEU B O 1
ATOM 1733 N N . TYR B 1 45 ? 19.156 23.812 3.301 1 96.5 45 TYR B N 1
ATOM 1734 C CA . TYR B 1 45 ? 18.672 24.641 2.195 1 96.5 45 TYR B CA 1
ATOM 1735 C C . TYR B 1 45 ? 19.734 24.781 1.118 1 96.5 45 TYR B C 1
ATOM 1737 O O . TYR B 1 45 ? 19.453 24.672 -0.075 1 96.5 45 TYR B O 1
ATOM 1745 N N . ASP B 1 46 ? 20.938 24.953 1.54 1 96.44 46 ASP B N 1
ATOM 1746 C CA . ASP B 1 46 ? 22.047 25.156 0.605 1 96.44 46 ASP B CA 1
ATOM 1747 C C . ASP B 1 46 ? 22.312 23.906 -0.213 1 96.44 46 ASP B C 1
ATOM 1749 O O . ASP B 1 46 ? 22.672 23.984 -1.393 1 96.44 46 ASP B O 1
ATOM 1753 N N . THR B 1 47 ? 22.141 22.844 0.418 1 97 47 THR B N 1
ATOM 1754 C CA . THR B 1 47 ? 22.578 21.594 -0.182 1 97 47 THR B CA 1
ATOM 1755 C C . THR B 1 47 ? 21.422 20.906 -0.905 1 97 47 THR B C 1
ATOM 1757 O O . THR B 1 47 ? 21.609 20.344 -1.985 1 97 47 THR B O 1
ATOM 1760 N N . PHE B 1 48 ? 20.219 20.922 -0.315 1 98 48 PHE B N 1
ATOM 1761 C CA . PHE B 1 48 ? 19.125 20.094 -0.819 1 98 48 PHE B CA 1
ATOM 1762 C C . PHE B 1 48 ? 17.953 20.953 -1.272 1 98 48 PHE B C 1
ATOM 1764 O O . PHE B 1 48 ? 17.047 20.469 -1.94 1 98 48 PHE B O 1
ATOM 1771 N N . GLY B 1 49 ? 17.984 22.188 -0.947 1 97.62 49 GLY B N 1
ATOM 1772 C CA . GLY B 1 49 ? 16.828 23.031 -1.201 1 97.62 49 GLY B CA 1
ATOM 1773 C C . GLY B 1 49 ? 15.758 22.922 -0.131 1 97.62 49 GLY B C 1
ATOM 1774 O O . GLY B 1 49 ? 16.078 22.719 1.045 1 97.62 49 GLY B O 1
ATOM 1775 N N . ASP B 1 50 ? 14.508 23.109 -0.497 1 97.56 50 ASP B N 1
ATOM 1776 C CA . ASP B 1 50 ? 13.414 23.047 0.464 1 97.56 50 ASP B CA 1
ATOM 1777 C C . ASP B 1 50 ? 12.953 21.609 0.67 1 97.56 50 ASP B C 1
ATOM 1779 O O . ASP B 1 50 ? 13.523 20.672 0.101 1 97.56 50 ASP B O 1
ATOM 1783 N N . LYS B 1 51 ? 12.039 21.438 1.474 1 98 51 LYS B N 1
ATOM 1784 C CA . LYS B 1 51 ? 11.523 20.109 1.817 1 98 51 LYS B CA 1
ATOM 1785 C C . LYS B 1 51 ? 11.078 19.344 0.569 1 98 51 LYS B C 1
ATOM 1787 O O . LYS B 1 51 ? 11.367 18.156 0.43 1 98 51 LYS B O 1
ATOM 1792 N N . ARG B 1 52 ? 10.406 20.031 -0.323 1 98.12 52 ARG B N 1
ATOM 1793 C CA . ARG B 1 52 ? 9.914 19.391 -1.542 1 98.12 52 ARG B CA 1
ATOM 1794 C C . ARG B 1 52 ? 11.07 18.891 -2.406 1 98.12 52 ARG B C 1
ATOM 1796 O O . ARG B 1 52 ? 11.062 17.75 -2.877 1 98.12 52 ARG B O 1
ATOM 1803 N N . ALA B 1 53 ? 11.984 19.719 -2.605 1 98.44 53 ALA B N 1
ATOM 1804 C CA . ALA B 1 53 ? 13.156 19.328 -3.393 1 98.44 53 ALA B CA 1
ATOM 1805 C C . ALA B 1 53 ? 13.883 18.141 -2.756 1 98.44 53 ALA B C 1
ATOM 1807 O O . ALA B 1 53 ? 14.281 17.203 -3.453 1 98.44 53 ALA B O 1
ATOM 1808 N N . LEU B 1 54 ? 14.086 18.219 -1.439 1 98.69 54 LEU B N 1
ATOM 1809 C CA . LEU B 1 54 ? 14.727 17.141 -0.71 1 98.69 54 LEU B CA 1
ATOM 1810 C C . LEU B 1 54 ? 13.914 15.844 -0.838 1 98.69 54 LEU B C 1
ATOM 1812 O O . LEU B 1 54 ? 14.484 14.773 -1.034 1 98.69 54 LEU B O 1
ATOM 1816 N N . TYR B 1 55 ? 12.633 15.914 -0.767 1 98.81 55 TYR B N 1
ATOM 1817 C CA . TYR B 1 55 ? 11.781 14.734 -0.883 1 98.81 55 TYR B CA 1
ATOM 1818 C C . TYR B 1 55 ? 11.93 14.086 -2.254 1 98.81 55 TYR B C 1
ATOM 1820 O O . TYR B 1 55 ? 12.086 12.867 -2.357 1 98.81 55 TYR B O 1
ATOM 1828 N N . LEU B 1 56 ? 11.852 14.914 -3.273 1 98.81 56 LEU B N 1
ATOM 1829 C CA . LEU B 1 56 ? 11.969 14.391 -4.629 1 98.81 56 LEU B CA 1
ATOM 1830 C C . LEU B 1 56 ? 13.32 13.711 -4.832 1 98.81 56 LEU B C 1
ATOM 1832 O O . LEU B 1 56 ? 13.398 12.641 -5.438 1 98.81 56 LEU B O 1
ATOM 1836 N N . GLU B 1 57 ? 14.312 14.289 -4.316 1 98.69 57 GLU B N 1
ATOM 1837 C CA . GLU B 1 57 ? 15.633 13.688 -4.426 1 98.69 57 GLU B CA 1
ATOM 1838 C C . GLU B 1 57 ? 15.703 12.375 -3.648 1 98.69 57 GLU B C 1
ATOM 1840 O O . GLU B 1 57 ? 16.25 11.383 -4.145 1 98.69 57 GLU B O 1
ATOM 1845 N N . ALA B 1 58 ? 15.211 12.359 -2.428 1 98.69 58 ALA B N 1
ATOM 1846 C CA . ALA B 1 58 ? 15.188 11.156 -1.601 1 98.69 58 ALA B CA 1
ATOM 1847 C C . ALA B 1 58 ? 14.422 10.031 -2.291 1 98.69 58 ALA B C 1
ATOM 1849 O O . ALA B 1 58 ? 14.875 8.891 -2.328 1 98.69 58 ALA B O 1
ATOM 1850 N N . LEU B 1 59 ? 13.305 10.375 -2.873 1 98.62 59 LEU B N 1
ATOM 1851 C CA . LEU B 1 59 ? 12.461 9.391 -3.547 1 98.62 59 LEU B CA 1
ATOM 1852 C C . LEU B 1 59 ? 13.156 8.828 -4.777 1 98.62 59 LEU B C 1
ATOM 1854 O O . LEU B 1 59 ? 13.18 7.609 -4.984 1 98.62 59 LEU B O 1
ATOM 1858 N N . GLN B 1 60 ? 13.703 9.711 -5.551 1 98.44 60 GLN B N 1
ATOM 1859 C CA . GLN B 1 60 ? 14.406 9.273 -6.75 1 98.44 60 GLN B CA 1
ATOM 1860 C C . GLN B 1 60 ? 15.578 8.359 -6.398 1 98.44 60 GLN B C 1
ATOM 1862 O O . GLN B 1 60 ? 15.75 7.305 -7.016 1 98.44 60 GLN B O 1
ATOM 1867 N N . HIS B 1 61 ? 16.297 8.789 -5.449 1 97.69 61 HIS B N 1
ATOM 1868 C CA . HIS B 1 61 ? 17.453 7.996 -5.016 1 97.69 61 HIS B CA 1
ATOM 1869 C C . HIS B 1 61 ? 17 6.656 -4.438 1 97.69 61 HIS B C 1
ATOM 1871 O O . HIS B 1 61 ? 17.594 5.621 -4.738 1 97.69 61 HIS B O 1
ATOM 1877 N N . TYR B 1 62 ? 16.016 6.68 -3.625 1 96.56 62 TYR B N 1
ATOM 1878 C CA . TYR B 1 62 ? 15.484 5.465 -3.029 1 96.56 62 TYR B CA 1
ATOM 1879 C C . TYR B 1 62 ? 15.055 4.473 -4.105 1 96.56 62 TYR B C 1
ATOM 1881 O O . TYR B 1 62 ? 15.422 3.297 -4.055 1 96.56 62 TYR B O 1
ATOM 1889 N N . CYS B 1 63 ? 14.297 4.922 -5.047 1 97.06 63 CYS B N 1
ATOM 1890 C CA . CYS B 1 63 ? 13.773 4.066 -6.102 1 97.06 63 CYS B CA 1
ATOM 1891 C C . CYS B 1 63 ? 14.898 3.506 -6.961 1 97.06 63 CYS B C 1
ATOM 1893 O O . CYS B 1 63 ? 14.906 2.316 -7.285 1 97.06 63 CYS B O 1
ATOM 1895 N N . PHE B 1 64 ? 15.844 4.348 -7.258 1 96.12 64 PHE B N 1
ATOM 1896 C CA . PHE B 1 64 ? 16.984 3.914 -8.062 1 96.12 64 PHE B CA 1
ATOM 1897 C C . PHE B 1 64 ? 17.766 2.824 -7.344 1 96.12 64 PHE B C 1
ATOM 1899 O O . PHE B 1 64 ? 18.047 1.774 -7.926 1 96.12 64 PHE B O 1
ATOM 1906 N N . GLU B 1 65 ? 18.047 3.033 -6.094 1 94.81 65 GLU B N 1
ATOM 1907 C CA . GLU B 1 65 ? 18.812 2.066 -5.316 1 94.81 65 GLU B CA 1
ATOM 1908 C C . GLU B 1 65 ? 18.031 0.771 -5.117 1 94.81 65 GLU B C 1
ATOM 1910 O O . GLU B 1 65 ? 18.594 -0.321 -5.18 1 94.81 65 GLU B O 1
ATOM 1915 N N . SER B 1 66 ? 16.781 0.888 -4.867 1 93.62 66 SER B N 1
ATOM 1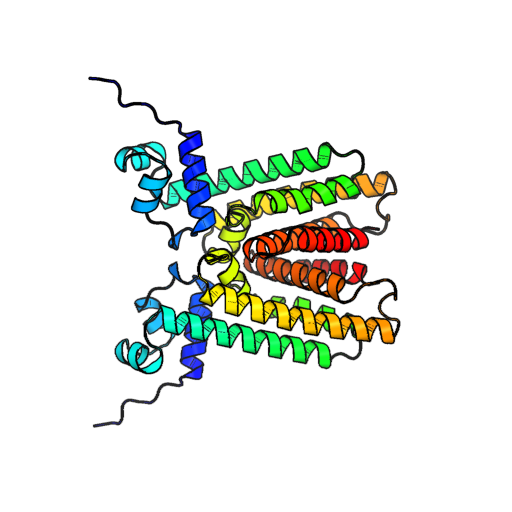916 C CA . SER B 1 66 ? 15.938 -0.278 -4.645 1 93.62 66 SER B CA 1
ATOM 1917 C C . SER B 1 66 ? 15.867 -1.16 -5.887 1 93.62 66 SER B C 1
ATOM 1919 O O . SER B 1 66 ? 16.016 -2.381 -5.797 1 93.62 66 SER B O 1
ATOM 1921 N N . VAL B 1 67 ? 15.672 -0.519 -7.043 1 95.5 67 VAL B N 1
ATOM 1922 C CA . VAL B 1 67 ? 15.617 -1.256 -8.297 1 95.5 67 VAL B CA 1
ATOM 1923 C C . VAL B 1 67 ? 16.953 -1.955 -8.547 1 95.5 67 VAL B C 1
ATOM 1925 O O . VAL B 1 67 ? 16.984 -3.127 -8.93 1 95.5 67 VAL B O 1
ATOM 1928 N N . GLY B 1 68 ? 18.016 -1.243 -8.281 1 95.25 68 GLY B N 1
ATOM 1929 C CA . GLY B 1 68 ? 19.344 -1.833 -8.445 1 95.25 68 GLY B CA 1
ATOM 1930 C C . GLY B 1 68 ? 19.578 -3.033 -7.543 1 95.25 68 GLY B C 1
ATOM 1931 O O . GLY B 1 68 ? 20.125 -4.047 -7.98 1 95.25 68 GLY B O 1
ATOM 1932 N N . GLN B 1 69 ? 19.156 -2.951 -6.32 1 93.19 69 GLN B N 1
ATOM 1933 C CA . GLN B 1 69 ? 19.328 -4.039 -5.363 1 93.19 69 GLN B CA 1
ATOM 1934 C C . GLN B 1 69 ? 18.5 -5.262 -5.77 1 93.19 69 GLN B C 1
ATOM 1936 O O . GLN B 1 69 ? 18.984 -6.395 -5.684 1 93.19 69 GLN B O 1
ATOM 1941 N N . ILE B 1 70 ? 17.297 -5.062 -6.191 1 94.56 70 ILE B N 1
ATOM 1942 C CA . ILE B 1 70 ? 16.438 -6.148 -6.629 1 94.56 70 ILE B CA 1
ATOM 1943 C C . ILE B 1 70 ? 17.016 -6.812 -7.871 1 94.56 70 ILE B C 1
ATOM 1945 O O . ILE B 1 70 ? 17.062 -8.039 -7.961 1 94.56 70 ILE B O 1
ATOM 1949 N N . ALA B 1 71 ? 17.516 -5.969 -8.789 1 95.5 71 ALA B N 1
ATOM 1950 C CA . ALA B 1 71 ? 18.156 -6.5 -9.984 1 95.5 71 ALA B CA 1
ATOM 1951 C C . ALA B 1 71 ? 19.328 -7.391 -9.625 1 95.5 71 ALA B C 1
ATOM 1953 O O . ALA B 1 71 ? 19.484 -8.484 -10.18 1 95.5 71 ALA B O 1
ATOM 1954 N N . ALA B 1 72 ? 20.094 -6.945 -8.688 1 95.06 72 ALA B N 1
ATOM 1955 C CA . ALA B 1 72 ? 21.266 -7.711 -8.258 1 95.06 72 ALA B CA 1
ATOM 1956 C C . ALA B 1 72 ? 20.844 -9.039 -7.633 1 95.06 72 ALA B C 1
ATOM 1958 O O . ALA B 1 72 ? 21.453 -10.078 -7.895 1 95.06 72 ALA B O 1
ATOM 1959 N N . THR B 1 73 ? 19.812 -9.023 -6.809 1 94 73 THR B N 1
ATOM 1960 C CA . THR B 1 73 ? 19.297 -10.227 -6.172 1 94 73 THR B CA 1
ATOM 1961 C C . THR B 1 73 ? 18.812 -11.227 -7.219 1 94 73 THR B C 1
ATOM 1963 O O . THR B 1 73 ? 19.078 -12.43 -7.113 1 94 73 THR B O 1
ATOM 1966 N N . LEU B 1 74 ? 18.156 -10.75 -8.25 1 95 74 LEU B N 1
ATOM 1967 C CA . LEU B 1 74 ? 17.578 -11.586 -9.289 1 95 74 LEU B CA 1
ATOM 1968 C C . LEU B 1 74 ? 18.656 -12.211 -10.156 1 95 74 LEU B C 1
ATOM 1970 O O . LEU B 1 74 ? 18.5 -13.32 -10.664 1 95 74 LEU B O 1
ATOM 1974 N N . GLN B 1 75 ? 19.781 -11.562 -10.242 1 92.81 75 GLN B N 1
ATOM 1975 C CA . GLN B 1 75 ? 20.891 -12.039 -11.062 1 92.81 75 GLN B CA 1
ATOM 1976 C C . GLN B 1 75 ? 21.766 -13.016 -10.297 1 92.81 75 GLN B C 1
ATOM 1978 O O . GLN B 1 75 ? 22.484 -13.82 -10.891 1 92.81 75 GLN B O 1
ATOM 1983 N N . ALA B 1 76 ? 21.734 -12.945 -9.047 1 88 76 ALA B N 1
ATOM 1984 C CA . ALA B 1 76 ? 22.672 -13.703 -8.203 1 88 76 ALA B CA 1
ATOM 1985 C C . ALA B 1 76 ? 22.219 -15.148 -8.047 1 88 76 ALA B C 1
ATOM 1987 O O . ALA B 1 76 ? 23.031 -16.047 -7.82 1 88 76 ALA B O 1
ATOM 1988 N N . ALA B 1 77 ? 20.984 -15.406 -8.18 1 80.88 77 ALA B N 1
ATOM 1989 C CA . ALA B 1 77 ? 20.469 -16.734 -7.871 1 80.88 77 ALA B CA 1
ATOM 1990 C C . ALA B 1 77 ? 20.562 -17.656 -9.086 1 80.88 77 ALA B C 1
ATOM 1992 O O . ALA B 1 77 ? 20.5 -17.203 -10.227 1 80.88 77 ALA B O 1
ATOM 1993 N N . ALA B 1 78 ? 20.812 -18.875 -8.789 1 79.44 78 ALA B N 1
ATOM 1994 C CA . ALA B 1 78 ? 20.984 -19.859 -9.852 1 79.44 78 ALA B CA 1
ATOM 1995 C C . ALA B 1 78 ? 19.656 -20.172 -10.539 1 79.44 78 ALA B C 1
ATOM 1997 O O . ALA B 1 78 ? 19.625 -20.406 -11.75 1 79.44 78 ALA B O 1
ATOM 1998 N N . SER B 1 79 ? 18.641 -20.141 -9.789 1 94 79 SER B N 1
ATOM 1999 C CA . SER B 1 79 ? 17.312 -20.422 -10.328 1 94 79 SER B CA 1
ATOM 2000 C C . SER B 1 79 ? 16.438 -19.172 -10.328 1 94 79 SER B C 1
ATOM 2002 O O . SER B 1 79 ? 16.391 -18.438 -9.344 1 94 79 SER B O 1
ATOM 2004 N N . PRO B 1 80 ? 15.766 -18.953 -11.547 1 95.5 80 PRO B N 1
ATOM 2005 C CA . PRO B 1 80 ? 14.898 -17.766 -11.641 1 95.5 80 PRO B CA 1
ATOM 2006 C C . PRO B 1 80 ? 13.805 -17.75 -10.578 1 95.5 80 PRO B C 1
ATOM 2008 O O . PRO B 1 80 ? 13.531 -16.703 -9.984 1 95.5 80 PRO B O 1
ATOM 2011 N N . VAL B 1 81 ? 13.273 -18.891 -10.25 1 94.94 81 VAL B N 1
ATOM 2012 C CA . VAL B 1 81 ? 12.195 -18.953 -9.266 1 94.94 81 VAL B CA 1
ATOM 2013 C C . VAL B 1 81 ? 12.758 -18.672 -7.875 1 94.94 81 VAL B C 1
ATOM 2015 O O . VAL B 1 81 ? 12.148 -17.922 -7.094 1 94.94 81 VAL B O 1
ATOM 2018 N N . ALA B 1 82 ? 13.93 -19.156 -7.562 1 94.38 82 ALA B N 1
ATOM 2019 C CA . ALA B 1 82 ? 14.586 -18.875 -6.289 1 94.38 82 ALA B CA 1
ATOM 2020 C C . ALA B 1 82 ? 14.953 -17.391 -6.176 1 94.38 82 ALA B C 1
ATOM 2022 O O . ALA B 1 82 ? 14.867 -16.812 -5.094 1 94.38 82 ALA B O 1
ATOM 2023 N N . ALA B 1 83 ? 15.375 -16.875 -7.285 1 95.5 83 ALA B N 1
ATOM 2024 C CA . ALA B 1 83 ? 15.719 -15.453 -7.328 1 95.5 83 ALA B CA 1
ATOM 2025 C C . ALA B 1 83 ? 14.5 -14.586 -7.023 1 95.5 83 ALA B C 1
ATOM 2027 O O . ALA B 1 83 ? 14.594 -13.617 -6.258 1 95.5 83 ALA B O 1
ATOM 2028 N N . LEU B 1 84 ? 13.375 -14.938 -7.602 1 96.12 84 LEU B N 1
ATOM 2029 C CA . LEU B 1 84 ? 12.141 -14.203 -7.355 1 96.12 84 LEU B CA 1
ATOM 2030 C C . LEU B 1 84 ? 11.734 -14.289 -5.887 1 96.12 84 LEU B C 1
ATOM 2032 O O . LEU B 1 84 ? 11.336 -13.289 -5.289 1 96.12 84 LEU B O 1
ATOM 2036 N N . GLU B 1 85 ? 11.914 -15.43 -5.336 1 93.94 85 GLU B N 1
ATOM 2037 C CA . GLU B 1 85 ? 11.594 -15.602 -3.924 1 93.94 85 GLU B CA 1
ATOM 2038 C C . GLU B 1 85 ? 12.477 -14.719 -3.047 1 93.94 85 GLU B C 1
ATOM 2040 O O . GLU B 1 85 ? 11.992 -14.047 -2.137 1 93.94 85 GLU B O 1
ATOM 2045 N N . ALA B 1 86 ? 13.742 -14.727 -3.35 1 93.31 86 ALA B N 1
ATOM 2046 C CA . ALA B 1 86 ? 14.695 -13.93 -2.584 1 93.31 86 ALA B CA 1
ATOM 2047 C C . ALA B 1 86 ? 14.375 -12.445 -2.699 1 93.31 86 ALA B C 1
ATOM 2049 O O . ALA B 1 86 ? 14.461 -11.703 -1.717 1 93.31 86 ALA B O 1
ATOM 2050 N N . ALA B 1 87 ? 14.023 -12.055 -3.867 1 93.81 87 ALA B N 1
ATOM 2051 C CA . ALA B 1 87 ? 13.688 -10.648 -4.086 1 93.81 87 ALA B CA 1
ATOM 2052 C C . ALA B 1 87 ? 12.445 -10.25 -3.291 1 93.81 87 ALA B C 1
ATOM 2054 O O . ALA B 1 87 ? 12.43 -9.203 -2.643 1 93.81 87 ALA B O 1
ATOM 2055 N N . LEU B 1 88 ? 11.438 -11.094 -3.287 1 92.75 88 LEU B N 1
ATOM 2056 C CA . LEU B 1 88 ? 10.195 -10.812 -2.576 1 92.75 88 LEU B CA 1
ATOM 2057 C C . LEU B 1 88 ? 10.438 -10.742 -1.071 1 92.75 88 LEU B C 1
ATOM 2059 O O . LEU B 1 88 ? 9.812 -9.938 -0.377 1 92.75 88 LEU B O 1
ATOM 2063 N N . LEU B 1 89 ? 11.406 -11.445 -0.577 1 90.25 89 LEU B N 1
ATOM 2064 C CA . LEU B 1 89 ? 11.617 -11.531 0.863 1 90.25 89 LEU B CA 1
ATOM 2065 C C . LEU B 1 89 ? 12.695 -10.547 1.312 1 90.25 89 LEU B C 1
ATOM 2067 O O . LEU B 1 89 ? 12.844 -10.289 2.51 1 90.25 89 LEU B O 1
ATOM 2071 N N . GLY B 1 90 ? 13.469 -10.07 0.342 1 83.44 90 GLY B N 1
ATOM 2072 C CA . GLY B 1 90 ? 14.523 -9.133 0.679 1 83.44 90 GLY B CA 1
ATOM 2073 C C . GLY B 1 90 ? 14.016 -7.914 1.432 1 83.44 90 GLY B C 1
ATOM 2074 O O . GLY B 1 90 ? 14.641 -7.473 2.398 1 83.44 90 GLY B O 1
ATOM 2075 N N . PHE B 1 91 ? 12.953 -7.359 0.959 1 72.56 91 PHE B N 1
ATOM 2076 C CA . PHE B 1 91 ? 12.406 -6.203 1.661 1 72.56 91 PHE B CA 1
ATOM 2077 C C . PHE B 1 91 ? 11.891 -6.598 3.041 1 72.56 91 PHE B C 1
ATOM 2079 O O . PHE B 1 91 ? 12.031 -5.836 4 1 72.56 91 PHE B O 1
ATOM 2086 N N . ALA B 1 92 ? 11.367 -7.742 3.029 1 68.5 92 ALA B N 1
ATOM 2087 C CA . ALA B 1 92 ? 10.805 -8.203 4.297 1 68.5 92 ALA B CA 1
ATOM 2088 C C . ALA B 1 92 ? 11.867 -8.219 5.395 1 68.5 92 ALA B C 1
ATOM 2090 O O . ALA B 1 92 ? 11.555 -8.039 6.574 1 68.5 92 ALA B O 1
ATOM 2091 N N . ALA B 1 93 ? 13.039 -8.406 4.988 1 63.5 93 ALA B N 1
ATOM 2092 C CA . ALA B 1 93 ? 14.133 -8.461 5.949 1 63.5 93 ALA B CA 1
ATOM 2093 C C . ALA B 1 93 ? 14.484 -7.066 6.465 1 63.5 93 ALA B C 1
ATOM 2095 O O . ALA B 1 93 ? 15.109 -6.922 7.52 1 63.5 93 ALA B O 1
ATOM 2096 N N . ARG B 1 94 ? 14.203 -6.16 5.723 1 60.81 94 ARG B N 1
ATOM 2097 C CA . ARG B 1 94 ? 14.508 -4.785 6.113 1 60.81 94 ARG B CA 1
ATOM 2098 C C . ARG B 1 94 ? 13.445 -4.234 7.059 1 60.81 94 ARG B C 1
ATOM 2100 O O . ARG B 1 94 ? 13.609 -3.152 7.621 1 60.81 94 ARG B O 1
ATOM 2107 N N . ILE B 1 95 ? 12.336 -4.949 7.258 1 56.94 95 ILE B N 1
ATOM 2108 C CA . ILE B 1 95 ? 11.109 -4.512 7.926 1 56.94 95 ILE B CA 1
ATOM 2109 C C . ILE B 1 95 ? 11.398 -4.266 9.406 1 56.94 95 ILE B C 1
ATOM 2111 O O . ILE B 1 95 ? 10.633 -3.57 10.086 1 56.94 95 ILE B O 1
ATOM 2115 N N . GLN B 1 96 ? 12.453 -4.574 9.938 1 60.56 96 GLN B N 1
ATOM 2116 C CA . GLN B 1 96 ? 12.625 -4.344 11.367 1 60.56 96 GLN B CA 1
ATOM 2117 C C . GLN B 1 96 ? 12.516 -2.857 11.695 1 60.56 96 GLN B C 1
ATOM 2119 O O . GLN B 1 96 ? 12.188 -2.49 12.828 1 60.56 96 GLN B O 1
ATOM 2124 N N . ASP B 1 97 ? 12.57 -1.982 10.773 1 70.38 97 ASP B N 1
ATOM 2125 C CA . ASP B 1 97 ? 12.672 -0.586 11.188 1 70.38 97 ASP B CA 1
ATOM 2126 C C . ASP B 1 97 ? 11.352 0.149 10.969 1 70.38 97 ASP B C 1
ATOM 2128 O O . ASP B 1 97 ? 11.297 1.378 11.055 1 70.38 97 ASP B O 1
ATOM 2132 N N . ASP B 1 98 ? 10.289 -0.287 10.945 1 80.06 98 ASP B N 1
ATOM 2133 C CA . ASP B 1 98 ? 8.977 0.338 10.836 1 80.06 98 ASP B CA 1
ATOM 2134 C C . ASP B 1 98 ? 8.953 1.38 9.727 1 80.06 98 ASP B C 1
ATOM 2136 O O . ASP B 1 98 ? 8.359 2.449 9.875 1 80.06 98 ASP B O 1
ATOM 2140 N N . THR B 1 99 ? 9.789 1.243 8.734 1 90.94 99 THR B N 1
ATOM 2141 C CA . THR B 1 99 ? 9.75 2.168 7.605 1 90.94 99 THR B CA 1
ATOM 2142 C C . THR B 1 99 ? 8.922 1.588 6.461 1 90.94 99 THR B C 1
ATOM 2144 O O . THR B 1 99 ? 8.914 0.374 6.25 1 90.94 99 THR B O 1
ATOM 2147 N N . MET B 1 100 ? 8.195 2.438 5.887 1 93.44 100 MET B N 1
ATOM 2148 C CA . MET B 1 100 ? 7.492 2.088 4.652 1 93.44 100 MET B CA 1
ATOM 2149 C C . MET B 1 100 ? 8.406 2.242 3.445 1 93.44 100 MET B C 1
ATOM 2151 O O . MET B 1 100 ? 9.188 3.197 3.367 1 93.44 100 MET B O 1
ATOM 2155 N N . CYS B 1 101 ? 8.359 1.265 2.521 1 94.25 101 CYS B N 1
ATOM 2156 C CA . CYS B 1 101 ? 8.938 1.531 1.211 1 94.25 101 CYS B CA 1
ATOM 2157 C C . CYS B 1 101 ? 8.547 2.914 0.708 1 94.25 101 CYS B C 1
ATOM 2159 O O . CYS B 1 101 ? 7.359 3.197 0.529 1 94.25 101 CYS B O 1
ATOM 2161 N N . LEU B 1 102 ? 9.508 3.736 0.478 1 96.38 102 LEU B N 1
ATOM 2162 C CA . LEU B 1 102 ? 9.195 5.117 0.128 1 96.38 102 LEU B CA 1
ATOM 2163 C C . LEU B 1 102 ? 8.445 5.184 -1.198 1 96.38 102 LEU B C 1
ATOM 2165 O O . LEU B 1 102 ? 7.578 6.043 -1.386 1 96.38 102 LEU B O 1
ATOM 2169 N N . GLY B 1 103 ? 8.758 4.262 -2.125 1 96.56 103 GLY B N 1
ATOM 2170 C CA . GLY B 1 103 ? 8.031 4.203 -3.379 1 96.56 103 GLY B CA 1
ATOM 2171 C C . GLY B 1 103 ? 6.551 3.91 -3.195 1 96.56 103 GLY B C 1
ATOM 2172 O O . GLY B 1 103 ? 5.699 4.641 -3.705 1 96.56 103 GLY B O 1
ATOM 2173 N N . VAL B 1 104 ? 6.23 2.904 -2.418 1 96.5 104 VAL B N 1
ATOM 2174 C CA . VAL B 1 104 ? 4.844 2.543 -2.148 1 96.5 104 VAL B CA 1
ATOM 2175 C C . VAL B 1 104 ? 4.176 3.637 -1.317 1 96.5 104 VAL B C 1
ATOM 2177 O O . VAL B 1 104 ? 3.037 4.027 -1.595 1 96.5 104 VAL B O 1
ATOM 2180 N N . GLY B 1 105 ? 4.906 4.121 -0.354 1 96.94 105 GLY B N 1
ATOM 2181 C CA . GLY B 1 105 ? 4.391 5.211 0.458 1 96.94 105 GLY B CA 1
ATOM 2182 C C . GLY B 1 105 ? 4.016 6.438 -0.355 1 96.94 105 GLY B C 1
ATOM 2183 O O . GLY B 1 105 ? 3.014 7.094 -0.07 1 96.94 105 GLY B O 1
ATOM 2184 N N . SER B 1 106 ? 4.852 6.77 -1.354 1 98 106 SER B N 1
ATOM 2185 C CA . SER B 1 106 ? 4.586 7.941 -2.182 1 98 106 SER B CA 1
ATOM 2186 C C . SER B 1 106 ? 3.311 7.766 -2.996 1 98 106 SER B C 1
ATOM 2188 O O . SER B 1 106 ? 2.551 8.719 -3.182 1 98 106 SER B O 1
ATOM 2190 N N . ILE B 1 107 ? 3.051 6.566 -3.482 1 96.56 107 ILE B N 1
ATOM 2191 C CA . ILE B 1 107 ? 1.826 6.277 -4.223 1 96.56 107 ILE B CA 1
ATOM 2192 C C . ILE B 1 107 ? 0.619 6.434 -3.299 1 96.56 107 ILE B C 1
ATOM 2194 O O . ILE B 1 107 ? -0.372 7.07 -3.668 1 96.56 107 ILE B O 1
ATOM 2198 N N . CYS B 1 108 ? 0.693 5.902 -2.113 1 96.62 108 CYS B N 1
ATOM 2199 C CA . CYS B 1 108 ? -0.413 5.961 -1.164 1 96.62 108 CYS B CA 1
ATOM 2200 C C . CYS B 1 108 ? -0.696 7.402 -0.751 1 96.62 108 CYS B C 1
ATOM 2202 O O . CYS B 1 108 ? -1.855 7.793 -0.599 1 96.62 108 CYS B O 1
ATOM 2204 N N . GLU B 1 109 ? 0.348 8.156 -0.645 1 97.44 109 GLU B N 1
ATOM 2205 C CA . GLU B 1 109 ? 0.202 9.516 -0.124 1 97.44 109 GLU B CA 1
ATOM 2206 C C . GLU B 1 109 ? -0.25 10.477 -1.217 1 97.44 109 GLU B C 1
ATOM 2208 O O . GLU B 1 109 ? -1.124 11.32 -0.987 1 97.44 109 GLU B O 1
ATOM 2213 N N . PHE B 1 110 ? 0.284 10.273 -2.48 1 96.94 110 PHE B N 1
ATOM 2214 C CA . PHE B 1 110 ? 0.091 11.312 -3.488 1 96.94 110 PHE B CA 1
ATOM 2215 C C . PHE B 1 110 ? -0.83 10.82 -4.598 1 96.94 110 PHE B C 1
ATOM 2217 O O . PHE B 1 110 ? -1.462 11.625 -5.289 1 96.94 110 PHE B O 1
ATOM 2224 N N . GLY B 1 111 ? -0.838 9.508 -4.785 1 93.31 111 GLY B N 1
ATOM 2225 C CA . GLY B 1 111 ? -1.522 9.008 -5.965 1 93.31 111 GLY B CA 1
ATOM 2226 C C . GLY B 1 111 ? -1.008 9.617 -7.258 1 93.31 111 GLY B C 1
ATOM 2227 O O . GLY B 1 111 ? 0.197 9.609 -7.516 1 93.31 111 GLY B O 1
ATOM 2228 N N . ARG B 1 112 ? -1.938 10.266 -7.93 1 92.75 112 ARG B N 1
ATOM 2229 C CA . ARG B 1 112 ? -1.566 10.852 -9.211 1 92.75 112 ARG B CA 1
ATOM 2230 C C . ARG B 1 112 ? -1.652 12.375 -9.164 1 92.75 112 ARG B C 1
ATOM 2232 O O . ARG B 1 112 ? -1.533 13.047 -10.188 1 92.75 112 ARG B O 1
ATOM 2239 N N . ARG B 1 113 ? -1.772 12.883 -8.008 1 94.12 113 ARG B N 1
ATOM 2240 C CA . ARG B 1 113 ? -2.055 14.312 -7.855 1 94.12 113 ARG B CA 1
ATOM 2241 C C . ARG B 1 113 ? -0.792 15.141 -8.055 1 94.12 113 ARG B C 1
ATOM 2243 O O . ARG B 1 113 ? -0.869 16.328 -8.391 1 94.12 113 ARG B O 1
ATOM 2250 N N . ASP B 1 114 ? 0.304 14.555 -7.77 1 96.56 114 ASP B N 1
ATOM 2251 C CA . ASP B 1 114 ? 1.592 15.211 -7.977 1 96.56 114 ASP B CA 1
ATOM 2252 C C . ASP B 1 114 ? 2.33 14.602 -9.172 1 96.56 114 ASP B C 1
ATOM 2254 O O . ASP B 1 114 ? 2.867 13.5 -9.078 1 96.56 114 ASP B O 1
ATOM 2258 N N . ARG B 1 115 ? 2.453 15.328 -10.148 1 96.5 115 ARG B N 1
ATOM 2259 C CA . ARG B 1 115 ? 2.943 14.812 -11.422 1 96.5 115 ARG B CA 1
ATOM 2260 C C . ARG B 1 115 ? 4.398 14.367 -11.312 1 96.5 115 ARG B C 1
ATOM 2262 O O . ARG B 1 115 ? 4.793 13.359 -11.906 1 96.5 115 ARG B O 1
ATOM 2269 N N . GLU B 1 116 ? 5.156 15.086 -10.602 1 98.06 116 GLU B N 1
ATOM 2270 C CA . GLU B 1 116 ? 6.57 14.734 -10.477 1 98.06 116 GLU B CA 1
ATOM 2271 C C . GLU B 1 116 ? 6.754 13.469 -9.641 1 98.06 116 GLU B C 1
ATOM 2273 O O . GLU B 1 116 ? 7.531 12.586 -10.016 1 98.06 116 GLU B O 1
ATOM 2278 N N . VAL B 1 117 ? 6.078 13.375 -8.547 1 98.19 117 VAL B N 1
ATOM 2279 C CA . VAL B 1 117 ? 6.133 12.18 -7.711 1 98.19 117 VAL B CA 1
ATOM 2280 C C . VAL B 1 117 ? 5.629 10.977 -8.5 1 98.19 117 VAL B C 1
ATOM 2282 O O . VAL B 1 117 ? 6.258 9.914 -8.492 1 98.19 117 VAL B O 1
ATOM 2285 N N . ALA B 1 118 ? 4.539 11.211 -9.234 1 96.69 118 ALA B N 1
ATOM 2286 C CA . ALA B 1 118 ? 3.943 10.133 -10.016 1 96.69 118 ALA B CA 1
ATOM 2287 C C . ALA B 1 118 ? 4.906 9.648 -11.094 1 96.69 118 ALA B C 1
ATOM 2289 O O . ALA B 1 118 ? 4.984 8.445 -11.367 1 96.69 118 ALA B O 1
ATOM 2290 N N . ALA B 1 119 ? 5.652 10.523 -11.656 1 97.81 119 ALA B N 1
ATOM 2291 C CA . ALA B 1 119 ? 6.582 10.164 -12.719 1 97.81 119 ALA B CA 1
ATOM 2292 C C . ALA B 1 119 ? 7.719 9.297 -12.18 1 97.81 119 ALA B C 1
ATOM 2294 O O . ALA B 1 119 ? 8.133 8.336 -12.836 1 97.81 119 ALA B O 1
ATOM 2295 N N . ILE B 1 120 ? 8.18 9.609 -11.023 1 97.69 120 ILE B N 1
ATOM 2296 C CA . ILE B 1 120 ? 9.234 8.812 -10.406 1 97.69 120 ILE B CA 1
ATOM 2297 C C . ILE B 1 120 ? 8.719 7.402 -10.117 1 97.69 120 ILE B C 1
ATOM 2299 O O . ILE B 1 120 ? 9.391 6.414 -10.43 1 97.69 120 ILE B O 1
ATOM 2303 N N . GLY B 1 121 ? 7.582 7.336 -9.523 1 96.31 121 GLY B N 1
ATOM 2304 C CA . GLY B 1 121 ? 6.973 6.047 -9.227 1 96.31 121 GLY B CA 1
ATOM 2305 C C . GLY B 1 121 ? 6.73 5.207 -10.469 1 96.31 121 GLY B C 1
ATOM 2306 O O . GLY B 1 121 ? 7.004 4.008 -10.477 1 96.31 121 GLY B O 1
ATOM 2307 N N . LYS B 1 122 ? 6.223 5.836 -11.477 1 95.38 122 LYS B N 1
ATOM 2308 C CA . LYS B 1 122 ? 5.926 5.141 -12.727 1 95.38 122 LYS B CA 1
ATOM 2309 C C . LYS B 1 122 ? 7.195 4.578 -13.359 1 95.38 122 LYS B C 1
ATOM 2311 O O . LYS B 1 122 ? 7.215 3.434 -13.812 1 95.38 122 LYS B O 1
ATOM 2316 N N . SER B 1 123 ? 8.164 5.367 -13.391 1 96.56 123 SER B N 1
ATOM 2317 C CA . SER B 1 123 ? 9.438 4.93 -13.961 1 96.56 123 SER B CA 1
ATOM 2318 C C . SER B 1 123 ? 10.023 3.762 -13.172 1 96.56 123 SER B C 1
ATOM 2320 O O . SER B 1 123 ? 10.523 2.797 -13.758 1 96.56 123 SER B O 1
ATOM 2322 N N . SER B 1 124 ? 9.992 3.846 -11.867 1 96.62 124 SER B N 1
ATOM 2323 C CA . SER B 1 124 ? 10.508 2.789 -11 1 96.62 124 SER B CA 1
ATOM 2324 C C . SER B 1 124 ? 9.719 1.496 -11.18 1 96.62 124 SER B C 1
ATOM 2326 O O . SER B 1 124 ? 10.297 0.417 -11.297 1 96.62 124 SER B O 1
ATOM 2328 N N . ALA B 1 125 ? 8.43 1.631 -11.242 1 95.31 125 ALA B N 1
ATOM 2329 C CA . ALA B 1 125 ? 7.562 0.468 -11.43 1 95.31 125 ALA B CA 1
ATOM 2330 C C . ALA B 1 125 ? 7.828 -0.207 -12.773 1 95.31 125 ALA B C 1
ATOM 2332 O O . ALA B 1 125 ? 7.879 -1.437 -12.859 1 95.31 125 ALA B O 1
ATOM 2333 N N . ALA B 1 126 ? 8 0.581 -13.781 1 96.06 126 ALA B N 1
ATOM 2334 C CA . ALA B 1 126 ? 8.289 0.043 -15.102 1 96.06 126 ALA B CA 1
ATOM 2335 C C . ALA B 1 126 ? 9.617 -0.706 -15.117 1 96.06 126 ALA B C 1
ATOM 2337 O O . ALA B 1 126 ? 9.719 -1.799 -15.68 1 96.06 126 ALA B O 1
ATOM 2338 N N . SER B 1 127 ? 10.578 -0.125 -14.484 1 97.31 127 SER B N 1
ATOM 2339 C CA . SER B 1 127 ? 11.891 -0.766 -14.414 1 97.31 127 SER B CA 1
ATOM 2340 C C . SER B 1 127 ? 11.812 -2.096 -13.672 1 97.31 127 SER B C 1
ATOM 2342 O O . SER B 1 127 ? 12.367 -3.098 -14.117 1 97.31 127 SER B O 1
ATOM 2344 N N . LEU B 1 128 ? 11.102 -2.119 -12.57 1 95.88 128 LEU B N 1
ATOM 2345 C CA . LEU B 1 128 ? 10.961 -3.328 -11.766 1 95.88 128 LEU B CA 1
ATOM 2346 C C . LEU B 1 128 ? 10.211 -4.41 -12.547 1 95.88 128 LEU B C 1
ATOM 2348 O O . LEU B 1 128 ? 10.625 -5.57 -12.562 1 95.88 128 LEU B O 1
ATOM 2352 N N . GLN B 1 129 ? 9.156 -4.012 -13.195 1 95.94 129 GLN B N 1
ATOM 2353 C CA . GLN B 1 129 ? 8.383 -4.973 -13.984 1 95.94 129 GLN B CA 1
ATOM 2354 C C . GLN B 1 129 ? 9.227 -5.562 -15.109 1 95.94 129 GLN B C 1
ATOM 2356 O O . GLN B 1 129 ? 9.133 -6.758 -15.398 1 95.94 129 GLN B O 1
ATOM 2361 N N . ASN B 1 130 ? 10.047 -4.707 -15.695 1 97.56 130 ASN B N 1
ATOM 2362 C CA . ASN B 1 130 ? 10.914 -5.184 -16.766 1 97.56 130 ASN B CA 1
ATOM 2363 C C . ASN B 1 130 ? 11.922 -6.215 -16.25 1 97.56 130 ASN B C 1
ATOM 2365 O O . ASN B 1 130 ? 12.164 -7.227 -16.906 1 97.56 130 ASN B O 1
ATOM 2369 N N . ILE B 1 131 ? 12.422 -5.992 -15.133 1 97.38 131 ILE B N 1
ATOM 2370 C CA . ILE B 1 131 ? 13.414 -6.902 -14.57 1 97.38 131 ILE B CA 1
ATOM 2371 C C . ILE B 1 131 ? 12.742 -8.203 -14.148 1 97.38 131 ILE B C 1
ATOM 2373 O O . ILE B 1 131 ? 13.289 -9.289 -14.359 1 97.38 131 ILE B O 1
ATOM 2377 N N . PHE B 1 132 ? 11.57 -8.133 -13.547 1 97.56 132 PHE B N 1
ATOM 2378 C CA . PHE B 1 132 ? 10.82 -9.336 -13.211 1 97.56 132 PHE B CA 1
ATOM 2379 C C . PHE B 1 132 ? 10.469 -10.125 -14.461 1 97.56 132 PHE B C 1
ATOM 2381 O O . PHE B 1 132 ? 10.609 -11.352 -14.484 1 97.56 132 PHE B O 1
ATOM 2388 N N . ALA B 1 133 ? 10.023 -9.391 -15.5 1 98.06 133 ALA B N 1
ATOM 2389 C CA . ALA B 1 133 ? 9.648 -10.062 -16.734 1 98.06 133 ALA B CA 1
ATOM 2390 C C . ALA B 1 133 ? 10.844 -10.789 -17.359 1 98.06 133 ALA B C 1
ATOM 2392 O O . ALA B 1 133 ? 10.703 -11.914 -17.828 1 98.06 133 ALA B O 1
ATOM 2393 N N . ALA B 1 134 ? 11.977 -10.156 -17.328 1 97.62 134 ALA B N 1
ATOM 2394 C CA . ALA B 1 134 ? 13.188 -10.781 -17.859 1 97.62 134 ALA B CA 1
ATOM 2395 C C . ALA B 1 134 ? 13.547 -12.031 -17.062 1 97.62 134 ALA B C 1
ATOM 2397 O O . ALA B 1 134 ? 13.953 -13.039 -17.641 1 97.62 134 ALA B O 1
ATOM 2398 N N . THR B 1 135 ? 13.406 -11.969 -15.766 1 97.69 135 THR B N 1
ATOM 2399 C CA . THR B 1 135 ? 13.695 -13.109 -14.906 1 97.69 135 THR B CA 1
ATOM 2400 C C . THR B 1 135 ? 12.703 -14.25 -15.164 1 97.69 135 THR B C 1
ATOM 2402 O O . THR B 1 135 ? 13.102 -15.414 -15.227 1 97.69 135 THR B O 1
ATOM 2405 N N . ILE B 1 136 ? 11.461 -13.93 -15.359 1 97.75 136 ILE B N 1
ATOM 2406 C CA . ILE B 1 136 ? 10.422 -14.914 -15.648 1 97.75 136 ILE B CA 1
ATOM 2407 C C . ILE B 1 136 ? 10.68 -15.555 -17 1 97.75 136 ILE B C 1
ATOM 2409 O O . ILE B 1 136 ? 10.547 -16.781 -17.156 1 97.75 136 ILE B O 1
ATOM 2413 N N . GLN B 1 137 ? 11.07 -14.711 -17.984 1 97.62 137 GLN B N 1
ATOM 2414 C CA . GLN B 1 137 ? 11.414 -15.25 -19.297 1 97.62 137 GLN B CA 1
ATOM 2415 C C . GLN B 1 137 ? 12.562 -16.25 -19.203 1 97.62 137 GLN B C 1
ATOM 2417 O O . GLN B 1 137 ? 12.523 -17.312 -19.828 1 97.62 137 GLN B O 1
ATOM 2422 N N . ARG B 1 138 ? 13.539 -15.914 -18.438 1 96.62 138 ARG B N 1
ATOM 2423 C CA . ARG B 1 138 ? 14.641 -16.844 -18.203 1 96.62 138 ARG B CA 1
ATOM 2424 C C . ARG B 1 138 ? 14.133 -18.156 -17.594 1 96.62 138 ARG B C 1
ATOM 2426 O O . ARG B 1 138 ? 14.594 -19.234 -17.953 1 96.62 138 ARG B O 1
ATOM 2433 N N . GLY B 1 139 ? 13.234 -18.016 -16.625 1 96.81 139 GLY B N 1
ATOM 2434 C CA . GLY B 1 139 ? 12.633 -19.188 -16.031 1 96.81 139 GLY B CA 1
ATOM 2435 C C . GLY B 1 139 ? 11.883 -20.047 -17.031 1 96.81 139 GLY B C 1
ATOM 2436 O O . GLY B 1 139 ? 11.93 -21.281 -16.969 1 96.81 139 GLY B O 1
ATOM 2437 N N . LYS B 1 140 ? 11.219 -19.438 -17.969 1 96.94 140 LYS B N 1
ATOM 2438 C CA . LYS B 1 140 ? 10.539 -20.156 -19.031 1 96.94 140 LYS B CA 1
ATOM 2439 C C . LYS B 1 140 ? 11.547 -20.891 -19.938 1 96.94 140 LYS B C 1
ATOM 2441 O O . LYS B 1 140 ? 11.359 -22.062 -20.25 1 96.94 140 LYS B O 1
ATOM 2446 N N . ASP B 1 141 ? 12.594 -20.188 -20.266 1 96.12 141 ASP B N 1
ATOM 2447 C CA . ASP B 1 141 ? 13.633 -20.75 -21.125 1 96.12 141 ASP B CA 1
ATOM 2448 C C . ASP B 1 141 ? 14.289 -21.969 -20.484 1 96.12 141 ASP B C 1
ATOM 2450 O O . ASP B 1 141 ? 14.68 -22.906 -21.188 1 96.12 141 ASP B O 1
ATOM 2454 N N . LEU B 1 142 ? 14.359 -22 -19.172 1 95.25 142 LEU B N 1
ATOM 2455 C CA . LEU B 1 142 ? 15.008 -23.078 -18.438 1 95.25 142 LEU B CA 1
ATOM 2456 C C . LEU B 1 142 ? 14.008 -24.172 -18.078 1 95.25 142 LEU B C 1
ATOM 2458 O O . LEU B 1 142 ? 14.383 -25.188 -17.5 1 95.25 142 LEU B O 1
ATOM 2462 N N . GLY B 1 143 ? 12.75 -23.906 -18.297 1 95.19 143 GLY B N 1
ATOM 2463 C CA . GLY B 1 143 ? 11.719 -24.906 -18.047 1 95.19 143 GLY B CA 1
ATOM 2464 C C . GLY B 1 143 ? 11.211 -24.891 -16.625 1 95.19 143 GLY B C 1
ATOM 2465 O O . GLY B 1 143 ? 10.445 -25.781 -16.219 1 95.19 143 GLY B O 1
ATOM 2466 N N . GLU B 1 144 ? 11.578 -23.844 -15.797 1 94.62 144 GLU B N 1
ATOM 2467 C CA . GLU B 1 144 ? 11.125 -23.719 -14.414 1 94.62 144 GLU B CA 1
ATOM 2468 C C . GLU B 1 144 ? 9.727 -23.109 -14.344 1 94.62 144 GLU B C 1
ATOM 2470 O O . GLU B 1 144 ? 9 -23.328 -13.367 1 94.62 144 GLU B O 1
ATOM 2475 N N . ILE B 1 145 ? 9.453 -22.359 -15.383 1 96.06 145 ILE B N 1
ATOM 2476 C CA . ILE B 1 145 ? 8.156 -21.688 -15.492 1 96.06 145 ILE B CA 1
ATOM 2477 C C . ILE B 1 145 ? 7.461 -22.125 -16.781 1 96.06 145 ILE B C 1
ATOM 2479 O O . ILE B 1 145 ? 8.078 -22.156 -17.844 1 96.06 145 ILE B O 1
ATOM 2483 N N . PRO B 1 146 ? 6.188 -22.516 -16.656 1 95.88 146 PRO B N 1
ATOM 2484 C CA . PRO B 1 146 ? 5.461 -23.016 -17.828 1 95.88 146 PRO B CA 1
ATOM 2485 C C . PRO B 1 146 ? 5.477 -22.031 -19 1 95.88 146 PRO B C 1
ATOM 2487 O O . PRO B 1 146 ? 5.391 -20.812 -18.781 1 95.88 146 PRO B O 1
ATOM 2490 N N . ALA B 1 147 ? 5.406 -22.531 -20.188 1 95.69 147 ALA B N 1
ATOM 2491 C CA . ALA B 1 147 ? 5.535 -21.75 -21.422 1 95.69 147 ALA B CA 1
ATOM 2492 C C . ALA B 1 147 ? 4.309 -20.875 -21.656 1 95.69 147 ALA B C 1
ATOM 2494 O O . ALA B 1 147 ? 4.395 -19.828 -22.312 1 95.69 147 ALA B O 1
ATOM 2495 N N . GLU B 1 148 ? 3.234 -21.234 -21.031 1 94.5 148 GLU B N 1
ATOM 2496 C CA . GLU B 1 148 ? 1.981 -20.547 -21.312 1 94.5 148 GLU B CA 1
ATOM 2497 C C . GLU B 1 148 ? 1.887 -19.25 -20.5 1 94.5 148 GLU B C 1
ATOM 2499 O O . GLU B 1 148 ? 1.022 -18.406 -20.766 1 94.5 148 GLU B O 1
ATOM 2504 N N . ILE B 1 149 ? 2.803 -19.094 -19.609 1 95.25 149 ILE B N 1
ATOM 2505 C CA . ILE B 1 149 ? 2.781 -17.906 -18.766 1 95.25 149 ILE B CA 1
ATOM 2506 C C . ILE B 1 149 ? 3.324 -16.719 -19.547 1 95.25 149 ILE B C 1
ATOM 2508 O O . ILE B 1 149 ? 4.41 -16.781 -20.125 1 95.25 149 ILE B O 1
ATOM 2512 N N . ASP B 1 150 ? 2.527 -15.664 -19.594 1 95.75 150 ASP B N 1
ATOM 2513 C CA . ASP B 1 150 ? 3.018 -14.422 -20.188 1 95.75 150 ASP B CA 1
ATOM 2514 C C . ASP B 1 150 ? 3.932 -13.672 -19.219 1 95.75 150 ASP B C 1
ATOM 2516 O O . ASP B 1 150 ? 3.514 -13.312 -18.109 1 95.75 150 ASP B O 1
ATOM 2520 N N . PRO B 1 151 ? 5.188 -13.43 -19.594 1 97.31 151 PRO B N 1
ATOM 2521 C CA . PRO B 1 151 ? 6.145 -12.828 -18.672 1 97.31 151 PRO B CA 1
ATOM 2522 C C . PRO B 1 151 ? 5.691 -11.461 -18.156 1 97.31 151 PRO B C 1
ATOM 2524 O O . PRO B 1 151 ? 5.887 -11.141 -16.984 1 97.31 151 PRO B O 1
ATOM 2527 N N . LYS B 1 152 ? 5.074 -10.648 -18.969 1 96.44 152 LYS B N 1
ATOM 2528 C CA . LYS B 1 152 ? 4.641 -9.32 -18.547 1 96.44 152 LYS B CA 1
ATOM 2529 C C . LYS B 1 152 ? 3.51 -9.398 -17.531 1 96.44 152 LYS B C 1
ATOM 2531 O O . LYS B 1 152 ? 3.521 -8.688 -16.531 1 96.44 152 LYS B O 1
ATOM 2536 N N . ASP B 1 153 ? 2.604 -10.289 -17.766 1 95.38 153 ASP B N 1
ATOM 2537 C CA . ASP B 1 153 ? 1.501 -10.477 -16.828 1 95.38 153 ASP B CA 1
ATOM 2538 C C . ASP B 1 153 ? 2.002 -11.031 -15.492 1 95.38 153 ASP B C 1
ATOM 2540 O O . ASP B 1 153 ? 1.593 -10.57 -14.43 1 95.38 153 ASP B O 1
ATOM 2544 N N . ALA B 1 154 ? 2.861 -11.969 -15.656 1 96.94 154 ALA B N 1
ATOM 2545 C CA . ALA B 1 154 ? 3.43 -12.57 -14.453 1 96.94 154 ALA B CA 1
ATOM 2546 C C . ALA B 1 154 ? 4.238 -11.547 -13.664 1 96.94 154 ALA B C 1
ATOM 2548 O O . ALA B 1 154 ? 4.195 -11.531 -12.43 1 96.94 154 ALA B O 1
ATOM 2549 N N . ALA B 1 155 ? 4.969 -10.695 -14.352 1 97.5 155 ALA B N 1
ATOM 2550 C CA . ALA B 1 155 ? 5.762 -9.656 -13.703 1 97.5 155 ALA B CA 1
ATOM 2551 C C . ALA B 1 155 ? 4.867 -8.672 -12.953 1 97.5 155 ALA B C 1
ATOM 2553 O O . ALA B 1 155 ? 5.18 -8.273 -11.828 1 97.5 155 ALA B O 1
ATOM 2554 N N . ARG B 1 156 ? 3.789 -8.266 -13.586 1 96.56 156 ARG B N 1
ATOM 2555 C CA . ARG B 1 156 ? 2.84 -7.363 -12.938 1 96.56 156 ARG B CA 1
ATOM 2556 C C . ARG B 1 156 ? 2.256 -7.992 -11.68 1 96.56 156 ARG B C 1
ATOM 2558 O O . ARG B 1 156 ? 2.129 -7.328 -10.648 1 96.56 156 ARG B O 1
ATOM 2565 N N . PHE B 1 157 ? 1.975 -9.234 -11.805 1 96.44 157 PHE B N 1
ATOM 2566 C CA . PHE B 1 157 ? 1.442 -9.984 -10.672 1 96.44 157 PHE B CA 1
ATOM 2567 C C . PHE B 1 157 ? 2.461 -10.055 -9.539 1 96.44 157 PHE B C 1
ATOM 2569 O O . PHE B 1 157 ? 2.127 -9.812 -8.383 1 96.44 157 PHE B O 1
ATOM 2576 N N . ILE B 1 158 ? 3.682 -10.375 -9.836 1 96.69 158 ILE B N 1
ATOM 2577 C CA . ILE B 1 158 ? 4.742 -10.453 -8.836 1 96.69 158 ILE B CA 1
ATOM 2578 C C . ILE B 1 158 ? 4.945 -9.086 -8.188 1 96.69 158 ILE B C 1
ATOM 2580 O O . ILE B 1 158 ? 5.137 -8.992 -6.973 1 96.69 158 ILE B O 1
ATOM 2584 N N . ASN B 1 159 ? 4.852 -8.07 -9 1 96.44 159 ASN B N 1
ATOM 2585 C CA . ASN B 1 159 ? 4.965 -6.719 -8.461 1 96.44 159 ASN B CA 1
ATOM 2586 C C . ASN B 1 159 ? 3.826 -6.398 -7.5 1 96.44 159 ASN B C 1
ATOM 2588 O O . ASN B 1 159 ? 4.047 -5.801 -6.445 1 96.44 159 ASN B O 1
ATOM 2592 N N . ALA B 1 160 ? 2.635 -6.789 -7.867 1 96 160 ALA B N 1
ATOM 2593 C CA . ALA B 1 160 ? 1.493 -6.582 -6.98 1 96 160 ALA B CA 1
ATOM 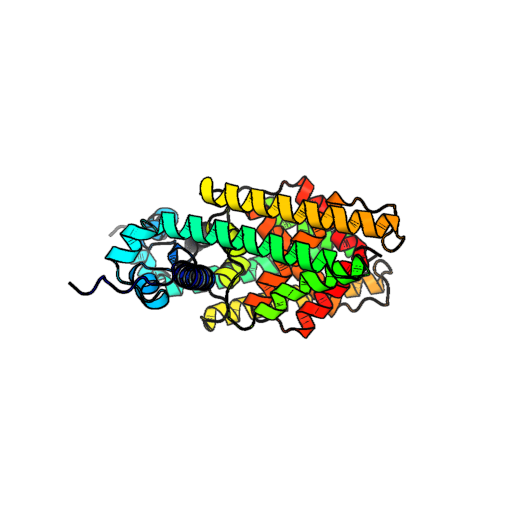2594 C C . ALA B 1 160 ? 1.697 -7.293 -5.648 1 96 160 ALA B C 1
ATOM 2596 O O . ALA B 1 160 ? 1.438 -6.723 -4.586 1 96 160 ALA B O 1
ATOM 2597 N N . THR B 1 161 ? 2.158 -8.5 -5.738 1 95.69 161 THR B N 1
ATOM 2598 C CA . THR B 1 161 ? 2.432 -9.273 -4.531 1 95.69 161 THR B CA 1
ATOM 2599 C C . THR B 1 161 ? 3.527 -8.609 -3.701 1 95.69 161 THR B C 1
ATOM 2601 O O . THR B 1 161 ? 3.422 -8.531 -2.477 1 95.69 161 THR B O 1
ATOM 2604 N N . PHE B 1 162 ? 4.508 -8.125 -4.418 1 95.44 162 PHE B N 1
ATOM 2605 C CA . PHE B 1 162 ? 5.625 -7.453 -3.762 1 95.44 162 PHE B CA 1
ATOM 2606 C C . PHE B 1 162 ? 5.145 -6.234 -2.98 1 95.44 162 PHE B C 1
ATOM 2608 O O . PHE B 1 162 ? 5.516 -6.051 -1.82 1 95.44 162 PHE B O 1
ATOM 2615 N N . ILE B 1 163 ? 4.297 -5.48 -3.549 1 95.75 163 ILE B N 1
ATOM 2616 C CA . ILE B 1 163 ? 3.701 -4.32 -2.896 1 95.75 163 ILE B CA 1
ATOM 2617 C C . ILE B 1 163 ? 2.914 -4.766 -1.667 1 95.75 163 ILE B C 1
ATOM 2619 O O . ILE B 1 163 ? 3.076 -4.203 -0.582 1 95.75 163 ILE B O 1
ATOM 2623 N N . GLY B 1 164 ? 2.119 -5.797 -1.854 1 95.69 164 GLY B N 1
ATOM 2624 C CA . GLY B 1 164 ? 1.345 -6.32 -0.739 1 95.69 164 GLY B CA 1
ATOM 2625 C C . GLY B 1 164 ? 2.207 -6.773 0.425 1 95.69 164 GLY B C 1
ATOM 2626 O O . GLY B 1 164 ? 1.884 -6.508 1.584 1 95.69 164 GLY B O 1
ATOM 2627 N N . LEU B 1 165 ? 3.289 -7.41 0.134 1 95.06 165 LEU B N 1
ATOM 2628 C CA . LEU B 1 165 ? 4.199 -7.891 1.17 1 95.06 165 LEU B CA 1
ATOM 2629 C C . LEU B 1 165 ? 4.809 -6.723 1.937 1 95.06 165 LEU B C 1
ATOM 2631 O O . LEU B 1 165 ? 4.965 -6.789 3.158 1 95.06 165 LEU B O 1
ATOM 2635 N N . LYS B 1 166 ? 5.148 -5.684 1.226 1 94.19 166 LYS B N 1
ATOM 2636 C CA . LYS B 1 166 ? 5.723 -4.508 1.871 1 94.19 166 LYS B CA 1
ATOM 2637 C C . LYS B 1 166 ? 4.727 -3.865 2.832 1 94.19 166 LYS B C 1
ATOM 2639 O O . LYS B 1 166 ? 5.086 -3.494 3.951 1 94.19 166 LYS B O 1
ATOM 2644 N N . VAL B 1 167 ? 3.494 -3.768 2.418 1 94.75 167 VAL B N 1
ATOM 2645 C CA . VAL B 1 167 ? 2.461 -3.17 3.26 1 94.75 167 VAL B CA 1
ATOM 2646 C C . VAL B 1 167 ? 2.197 -4.066 4.469 1 94.75 167 VAL B C 1
ATOM 2648 O O . VAL B 1 167 ? 2.066 -3.578 5.594 1 94.75 167 VAL B O 1
ATOM 2651 N N . MET B 1 168 ? 2.156 -5.363 4.234 1 93.69 168 MET B N 1
ATOM 2652 C CA . MET B 1 168 ? 1.936 -6.301 5.332 1 93.69 168 MET B CA 1
ATOM 2653 C C . MET B 1 168 ? 3.072 -6.227 6.348 1 93.69 168 MET B C 1
ATOM 2655 O O . MET B 1 168 ? 2.836 -6.277 7.555 1 93.69 168 MET B O 1
ATOM 2659 N N . ALA B 1 169 ? 4.254 -6.109 5.863 1 92.69 169 ALA B N 1
ATOM 2660 C CA . ALA B 1 169 ? 5.402 -5.969 6.758 1 92.69 169 ALA B CA 1
ATOM 2661 C C . ALA B 1 169 ? 5.289 -4.703 7.602 1 92.69 169 ALA B C 1
ATOM 2663 O O . ALA B 1 169 ? 5.516 -4.734 8.812 1 92.69 169 ALA B O 1
ATOM 2664 N N . ARG B 1 170 ? 4.91 -3.621 6.988 1 92.5 170 ARG B N 1
ATOM 2665 C CA . ARG B 1 170 ? 4.691 -2.361 7.691 1 92.5 170 ARG B CA 1
ATOM 2666 C C . ARG B 1 170 ? 3.625 -2.514 8.773 1 92.5 170 ARG B C 1
ATOM 2668 O O . ARG B 1 170 ? 3.721 -1.899 9.836 1 92.5 170 ARG B O 1
ATOM 2675 N N . GLY B 1 171 ? 2.695 -3.332 8.445 1 92.12 171 GLY B N 1
ATOM 2676 C CA . GLY B 1 171 ? 1.589 -3.539 9.367 1 92.12 171 GLY B CA 1
ATOM 2677 C C . GLY B 1 171 ? 1.909 -4.527 10.469 1 92.12 171 GLY B C 1
ATOM 2678 O O . GLY B 1 171 ? 1.075 -4.785 11.336 1 92.12 171 GLY B O 1
ATOM 2679 N N . GLY B 1 172 ? 3.072 -5.195 10.352 1 90.19 172 GLY B N 1
ATOM 2680 C CA . GLY B 1 172 ? 3.492 -6.035 11.461 1 90.19 172 GLY B CA 1
ATOM 2681 C C . GLY B 1 172 ? 3.439 -7.52 11.141 1 90.19 172 GLY B C 1
ATOM 2682 O O . GLY B 1 172 ? 3.539 -8.359 12.039 1 90.19 172 GLY B O 1
ATOM 2683 N N . ALA B 1 173 ? 3.236 -7.855 9.898 1 91.62 173 ALA B N 1
ATOM 2684 C CA . ALA B 1 173 ? 3.293 -9.273 9.539 1 91.62 173 ALA B CA 1
ATOM 2685 C C . ALA B 1 173 ? 4.633 -9.883 9.93 1 91.62 173 ALA B C 1
ATOM 2687 O O . ALA B 1 173 ? 5.672 -9.219 9.852 1 91.62 173 ALA B O 1
ATOM 2688 N N . THR B 1 174 ? 4.574 -11.133 10.297 1 90.25 174 THR B N 1
ATOM 2689 C CA . THR B 1 174 ? 5.797 -11.828 10.695 1 90.25 174 THR B CA 1
ATOM 2690 C C . THR B 1 174 ? 6.578 -12.289 9.477 1 90.25 174 THR B C 1
ATOM 2692 O O . THR B 1 174 ? 6.031 -12.375 8.375 1 90.25 174 THR B O 1
ATOM 2695 N N . ARG B 1 175 ? 7.855 -12.562 9.695 1 90.06 175 ARG B N 1
ATOM 2696 C CA . ARG B 1 175 ? 8.688 -13.102 8.625 1 90.06 175 ARG B CA 1
ATOM 2697 C C . ARG B 1 175 ? 8.094 -14.391 8.07 1 90.06 175 ARG B C 1
ATOM 2699 O O . ARG B 1 175 ? 8.133 -14.625 6.859 1 90.06 175 ARG B O 1
ATOM 2706 N N . ASP B 1 176 ? 7.559 -15.203 8.93 1 91.88 176 ASP B N 1
ATOM 2707 C CA . ASP B 1 176 ? 6.957 -16.469 8.508 1 91.88 176 ASP B CA 1
ATOM 2708 C C . ASP B 1 176 ? 5.734 -16.234 7.625 1 91.88 176 ASP B C 1
ATOM 2710 O O . ASP B 1 176 ? 5.531 -16.922 6.629 1 91.88 176 ASP B O 1
ATOM 2714 N N . ASP B 1 177 ? 4.902 -15.227 8.008 1 92.12 177 ASP B N 1
ATOM 2715 C CA . ASP B 1 177 ? 3.742 -14.867 7.199 1 92.12 177 ASP B CA 1
ATOM 2716 C C . ASP B 1 177 ? 4.164 -14.406 5.805 1 92.12 177 ASP B C 1
ATOM 2718 O O . ASP B 1 177 ? 3.566 -14.812 4.805 1 92.12 177 ASP B O 1
ATOM 2722 N N . LEU B 1 178 ? 5.188 -13.617 5.785 1 93.69 178 LEU B N 1
ATOM 2723 C CA . LEU B 1 178 ? 5.656 -13.055 4.523 1 93.69 178 LEU B CA 1
ATOM 2724 C C . LEU B 1 178 ? 6.238 -14.141 3.629 1 93.69 178 LEU B C 1
ATOM 2726 O O . LEU B 1 178 ? 5.973 -14.164 2.424 1 93.69 178 LEU B O 1
ATOM 2730 N N . ARG B 1 179 ? 6.965 -15.039 4.258 1 93.31 179 ARG B N 1
ATOM 2731 C CA . ARG B 1 179 ? 7.551 -16.141 3.502 1 93.31 179 ARG B CA 1
ATOM 2732 C C . ARG B 1 179 ? 6.473 -17.047 2.918 1 93.31 179 ARG B C 1
ATOM 2734 O O . ARG B 1 179 ? 6.527 -17.406 1.741 1 93.31 179 ARG B O 1
ATOM 2741 N N . ALA B 1 180 ? 5.496 -17.359 3.721 1 93.88 180 ALA B N 1
ATOM 2742 C CA . ALA B 1 180 ? 4.402 -18.219 3.252 1 93.88 180 ALA B CA 1
ATOM 2743 C C . ALA B 1 180 ? 3.641 -17.547 2.109 1 93.88 180 ALA B C 1
ATOM 2745 O O . ALA B 1 180 ? 3.244 -18.203 1.148 1 93.88 180 ALA B O 1
ATOM 2746 N N . THR B 1 181 ? 3.451 -16.25 2.174 1 95 181 THR B N 1
ATOM 2747 C CA . THR B 1 181 ? 2.754 -15.492 1.142 1 95 181 THR B CA 1
ATOM 2748 C C . THR B 1 181 ? 3.551 -15.484 -0.159 1 95 181 THR B C 1
ATOM 2750 O O . THR B 1 181 ? 2.996 -15.727 -1.234 1 95 181 THR B O 1
ATOM 2753 N N . ALA B 1 182 ? 4.863 -15.273 -0.024 1 94.62 182 ALA B N 1
ATOM 2754 C CA . ALA B 1 182 ? 5.73 -15.281 -1.199 1 94.62 182 ALA B CA 1
ATOM 2755 C C . ALA B 1 182 ? 5.727 -16.656 -1.87 1 94.62 182 ALA B C 1
ATOM 2757 O O . ALA B 1 182 ? 5.672 -16.75 -3.1 1 94.62 182 ALA B O 1
ATOM 2758 N N . GLN B 1 183 ? 5.746 -17.672 -1.088 1 93.69 183 GLN B N 1
ATOM 2759 C CA . GLN B 1 183 ? 5.773 -19.031 -1.62 1 93.69 183 GLN B CA 1
ATOM 2760 C C . GLN B 1 183 ? 4.469 -19.359 -2.342 1 93.69 183 GLN B C 1
ATOM 2762 O O . GLN B 1 183 ? 4.48 -20.031 -3.379 1 93.69 183 GLN B O 1
ATOM 2767 N N . MET B 1 184 ? 3.4 -18.875 -1.801 1 94.25 184 MET B N 1
ATOM 2768 C CA . MET B 1 184 ? 2.121 -19.062 -2.48 1 94.25 184 MET B CA 1
ATOM 2769 C C . MET B 1 184 ? 2.111 -18.359 -3.828 1 94.25 184 MET B C 1
ATOM 2771 O O . MET B 1 184 ? 1.613 -18.891 -4.816 1 94.25 184 MET B O 1
ATOM 2775 N N . ALA B 1 185 ? 2.621 -17.156 -3.891 1 94.44 185 ALA B N 1
ATOM 2776 C CA . ALA B 1 185 ? 2.68 -16.391 -5.137 1 94.44 185 ALA B CA 1
ATOM 2777 C C . ALA B 1 185 ? 3.494 -17.141 -6.195 1 94.44 185 ALA B C 1
ATOM 2779 O O . ALA B 1 185 ? 3.111 -17.172 -7.367 1 94.44 185 ALA B O 1
ATOM 2780 N N . LEU B 1 186 ? 4.523 -17.75 -5.762 1 93.75 186 LEU B N 1
ATOM 2781 C CA . LEU B 1 186 ? 5.426 -18.391 -6.707 1 93.75 186 LEU B CA 1
ATOM 2782 C C . LEU B 1 186 ? 4.84 -19.703 -7.203 1 93.75 186 LEU B C 1
ATOM 2784 O O . LEU B 1 186 ? 5.23 -20.203 -8.258 1 93.75 186 LEU B O 1
ATOM 2788 N N . ARG B 1 187 ? 3.92 -20.234 -6.43 1 91.06 187 ARG B N 1
ATOM 2789 C CA . ARG B 1 187 ? 3.199 -21.422 -6.898 1 91.06 187 ARG B CA 1
ATOM 2790 C C . ARG B 1 187 ? 2.43 -21.109 -8.18 1 91.06 187 ARG B C 1
ATOM 2792 O O . ARG B 1 187 ? 2.242 -22 -9.016 1 91.06 187 ARG B O 1
ATOM 2799 N N . CYS B 1 188 ? 2.061 -19.875 -8.336 1 89.12 188 CYS B N 1
ATOM 2800 C CA . CYS B 1 188 ? 1.308 -19.469 -9.516 1 89.12 188 CYS B CA 1
ATOM 2801 C C . CYS B 1 188 ? 2.168 -19.562 -10.773 1 89.12 188 CYS B C 1
ATOM 2803 O O . CYS B 1 188 ? 1.644 -19.625 -11.883 1 89.12 188 CYS B O 1
ATOM 2805 N N . LEU B 1 189 ? 3.451 -19.562 -10.594 1 90.25 189 LEU B N 1
ATOM 2806 C CA . LEU B 1 189 ? 4.375 -19.562 -11.727 1 90.25 189 LEU B CA 1
ATOM 2807 C C . LEU B 1 189 ? 4.754 -20.984 -12.109 1 90.25 189 LEU B C 1
ATOM 2809 O O . LEU B 1 189 ? 5.441 -21.203 -13.109 1 90.25 189 LEU B O 1
ATOM 2813 N N . GLY B 1 190 ? 4.367 -21.906 -11.266 1 80.38 190 GLY B N 1
ATOM 2814 C CA . GLY B 1 190 ? 4.664 -23.312 -11.547 1 80.38 190 GLY B CA 1
ATOM 2815 C C . GLY B 1 190 ? 3.484 -24.062 -12.125 1 80.38 190 GLY B C 1
ATOM 2816 O O . GLY B 1 190 ? 2.363 -23.547 -12.148 1 80.38 190 GLY B O 1
#

Organism: NCBI:txid265959

pLDDT: mean 92.91, std 9.84, range [42.19, 98.81]

Sequence (380 aa):
MARPKAFDRDAALAAATKTFATYGYEGTSTALLVKSMGIGRQSLYDTFGDKRALYLEALQHYCFESVGQIAATLQAAASPVAALEAALLGFAARIQDDTMCLGVGSICEFGRRDREVAAIGKSSAASLQNIFAATIQRGKDLGEIPAEIDPKDAARFINATFIGLKVMARGGATRDDLRATAQMALRCLGMARPKAFDRDAALAAATKTFATYGYEGTSTALLVKSMGIGRQSLYDTFGDKRALYLEALQHYCFESVGQIAATLQAAASPVAALEAALLGFAARIQDDTMCLGVGSICEFGRRDREVAAIGKSSAASLQNIFAATIQRGKDLGEIPAEIDPKDAARFINATFIGLKVMARGGATRDDLRATAQMALRCLG

InterPro domains:
  IPR001647 DNA-binding HTH domain, TetR-type [PF00440] (13-58)
  IPR001647 DNA-binding HTH domain, TetR-type [PS50977] (6-66)
  IPR009057 Homedomain-like superfamily [SSF46689] (2-82)
  IPR011075 Tetracyclin repressor-like, C-terminal domain [PF16925] (84-171)
  IPR036271 Tetracyclin repressor-like, C-terminal domain superfamily [SSF48498] (79-189)

Secondary structure (DSSP, 8-state):
--------HHHHHHHHHHHHHHHTTTT--HHHHHHHHT--HHHHHHHH-SHHHHHHHHHHHHHHHHHHHHHHHHHH-SSHHHHHHHHHHHHHHHGGG----HHHHHHHHHTTS-HHHHHHHHHHHHHHHHHHHHHHHHHHHTTSS-TTS-HHHHHHHHHHHHHHHHHHHHTT--HHHHHHHHHHHHHTT-/--------HHHHHHHHHHHHHHHTTTT--HHHHHHHHT--HHHHHHHH-SHHHHHHHHHHHHHHHHHHHHHHHHHH-SSHHHHHHHHHHHHHHHGGG----HHHHHHHHHTTSSHHHHHHHHHHHHHHHHHHHHHHHHHHHTTSS-TTS-HHHHHHHHHHHHHHHHHHHHTT--HHHHHHHHHHHHHTT-

Radius of gyration: 21.93 Å; Cα contacts (8 Å, |Δi|>4): 500; chains: 2; bounding box: 72×60×40 Å

Foldseek 3Di:
DPPPDDDDPVQLLVQLLQQCQQQNLVRDDLVNSCVRSVHDPVCCCVPQNDSVSSLLVSLLVLLVVLLVVLLVLCVPDPALLVSLLCSLLVVLVVLPPLGASSLLRLCVVCPPPDPSNVVSSVVSLVSQLVSQLVSLVVNCVVVNFPPPDRSSVLSVLSVVLSSVLRVVSSVPDDSVRSSVSSVVSSVVRD/DPPPDDDDPVQLLVQLLQQCQQQNLVRDDLVNSCVRSVHDSVCCCVPQNDSVSSLLVSLLVLLVVLLVVLLVLCVPDPALLVSLLCSLLVVLVVLPPLGASSLLRLCVVCPPPDPSNVVSSVVSLVSQLVSQLVSLVVNCVVVNFPPVDRSSVLSVLSVVLSSVLRVVSSVPDDSVRSSVSSVVSSVVRD

Solvent-accessible surface area (backbone atoms only — not comparable to full-atom values): 19587 Å² total; per-residue (Å²): 124,84,74,77,81,80,73,57,64,67,59,27,45,52,32,41,36,51,46,39,17,39,36,32,71,65,56,45,49,70,70,55,42,29,63,61,35,70,48,54,68,66,55,42,41,74,73,47,42,55,70,67,52,38,47,53,50,33,48,49,51,48,44,52,51,50,49,51,51,43,51,50,42,44,65,69,38,92,41,45,67,58,8,53,50,49,42,60,46,51,59,58,68,61,37,84,66,60,45,34,58,52,64,61,39,46,29,50,49,45,21,70,77,38,63,69,63,34,49,52,46,49,52,45,50,52,52,47,35,51,52,42,18,52,40,44,45,50,16,31,76,71,64,67,20,58,81,85,59,52,34,64,56,51,13,50,31,51,50,24,36,42,48,10,47,53,52,39,34,27,57,62,52,48,72,67,56,49,49,53,28,51,53,49,59,53,48,41,49,90,125,82,74,78,80,79,74,59,65,68,60,27,45,51,32,40,37,51,47,37,17,39,35,34,71,66,56,47,49,70,69,57,41,30,63,60,35,69,49,53,68,65,56,43,41,74,72,46,41,53,70,66,52,37,48,54,51,34,49,49,50,49,44,52,52,51,48,51,50,43,51,50,42,44,65,68,38,92,41,43,69,59,7,51,50,50,42,60,45,51,59,58,68,61,36,85,65,60,42,31,58,53,64,60,41,47,30,50,48,44,21,69,77,39,65,68,63,33,50,51,46,50,52,43,50,51,53,47,34,50,53,43,17,53,41,44,45,51,17,32,75,70,65,68,19,56,82,84,60,53,35,63,56,51,14,49,30,51,48,25,37,42,49,11,47,52,52,39,34,26,57,62,54,47,70,67,57,49,50,53,29,50,53,48,59,53,48,40,49,89